Protein AF-A0A4Q1C5Q5-F1 (afdb_monomer)

Foldseek 3Di:
DDDDDDDDDDDDDDDDDDDDDPPPPPPDPPPPPPDDPVLLVVQLVVLVVLLVQLPDPDPVLSVQSSVLSSVLSSLLVVLCVPCVVVLVVLLVQLVVLCVDPPGDCVSNVVSVVVNVVSCVVVVVVLVVSLVSNCVSDPPVSSLSSLQVQLVVVGLVNVLVVVCQLPVPDDPVLSVLSSVLSVVLSSVSSSDSDNVVSVSSNVVSVVVSCVVVVVDPSVVSVVVVVVVVD

pLDDT: mean 86.85, std 18.39, range [37.75, 98.62]

Radius of gyration: 29.98 Å; Cα contacts (8 Å, |Δi|>4): 142; chains: 1; bounding box: 67×78×104 Å

Sequence (229 aa):
MKSKIENQKSKILLPFLAAFALACATLVPSSAATIDAATQKRLDGKTTKIIGALKLDDTAKVERVKVLLGDWFVTLWAWHEQHDPQLKELWTKWNAARAVVPKDEFPAEVIAYQIDDVYASLRPARDAFIAKLAAELTPEQLDAFKENWSRSPGLKRTYNAFLEIAPDLTEEQKKVIFDHLNRAREAALLTDADKEIVNIFKRHKVKAEAYVGTLEWAKLHRAFANKGK

Structure (mmCIF, N/CA/C/O backbone):
data_AF-A0A4Q1C5Q5-F1
#
_entry.id   AF-A0A4Q1C5Q5-F1
#
loop_
_atom_site.group_PDB
_atom_site.id
_atom_site.type_symbol
_atom_site.label_atom_id
_atom_site.label_alt_id
_atom_site.label_comp_id
_atom_site.label_asym_id
_atom_site.label_entity_id
_atom_site.label_seq_id
_atom_site.pdbx_PDB_ins_code
_atom_site.Cartn_x
_atom_site.Cartn_y
_atom_site.Cartn_z
_atom_site.occupancy
_atom_site.B_iso_or_equiv
_atom_site.auth_seq_id
_atom_site.auth_comp_id
_atom_site.auth_asym_id
_atom_site.auth_atom_id
_atom_site.pdbx_PDB_model_num
ATOM 1 N N . MET A 1 1 ? 32.341 -60.198 72.258 1.00 39.56 1 MET A N 1
ATOM 2 C CA . MET A 1 1 ? 33.305 -60.066 73.373 1.00 39.56 1 MET A CA 1
ATOM 3 C C . MET A 1 1 ? 34.246 -58.910 73.043 1.00 39.56 1 MET A C 1
ATOM 5 O O . MET A 1 1 ? 34.912 -59.020 72.032 1.00 39.56 1 MET A O 1
ATOM 9 N N . LYS A 1 2 ? 34.248 -57.845 73.869 1.00 40.06 2 LYS A N 1
ATOM 10 C CA . LYS A 1 2 ? 35.287 -56.790 74.028 1.00 40.06 2 LYS A CA 1
ATOM 11 C C . LYS A 1 2 ? 35.640 -55.945 72.772 1.00 40.06 2 LYS A C 1
ATOM 13 O O . LYS A 1 2 ? 36.163 -56.456 71.801 1.00 40.06 2 LYS A O 1
ATOM 18 N N . SER A 1 3 ? 35.222 -54.671 72.717 1.00 37.75 3 SER A N 1
ATOM 19 C CA . SER A 1 3 ? 35.914 -53.470 73.265 1.00 37.75 3 SER A CA 1
ATOM 20 C C . SER A 1 3 ? 37.032 -52.961 72.333 1.00 37.75 3 SER A C 1
ATOM 22 O O . SER A 1 3 ? 38.046 -53.631 72.216 1.00 37.75 3 SER A O 1
ATOM 24 N N . LYS A 1 4 ? 36.800 -51.862 71.587 1.00 42.59 4 LYS A N 1
ATOM 25 C CA . LYS A 1 4 ? 37.231 -50.459 71.876 1.00 42.59 4 LYS A CA 1
ATOM 26 C C . LYS A 1 4 ? 38.709 -50.235 71.483 1.00 42.59 4 LYS A C 1
ATOM 28 O O . LYS A 1 4 ? 39.557 -50.993 71.926 1.00 42.59 4 LYS A O 1
ATOM 33 N N . ILE A 1 5 ? 39.063 -49.290 70.605 1.00 46.66 5 ILE A N 1
ATOM 34 C CA . ILE A 1 5 ? 39.494 -47.889 70.876 1.00 46.66 5 ILE A CA 1
ATOM 35 C C . ILE A 1 5 ? 39.971 -47.374 69.486 1.00 46.66 5 ILE A C 1
ATOM 37 O O . ILE A 1 5 ? 40.760 -48.061 68.851 1.00 46.66 5 ILE A O 1
ATOM 41 N N . GLU A 1 6 ? 39.383 -46.383 68.809 1.00 41.31 6 GLU A N 1
ATOM 42 C CA . GLU A 1 6 ? 39.382 -44.921 69.030 1.00 41.31 6 GLU A CA 1
ATOM 43 C C . GLU A 1 6 ? 40.758 -44.223 68.916 1.00 41.31 6 GLU A C 1
ATOM 45 O O . GLU A 1 6 ? 41.562 -44.298 69.836 1.00 41.31 6 GLU A O 1
ATOM 50 N N . ASN A 1 7 ? 40.992 -43.488 67.813 1.00 38.66 7 ASN A N 1
ATOM 51 C CA . ASN A 1 7 ? 41.605 -42.139 67.796 1.00 38.66 7 ASN A CA 1
ATOM 52 C C . ASN A 1 7 ? 41.531 -41.557 66.360 1.00 38.66 7 ASN A C 1
ATOM 54 O O . ASN A 1 7 ? 42.177 -42.068 65.455 1.00 38.66 7 ASN A O 1
ATOM 58 N N . GLN A 1 8 ? 40.565 -40.705 66.008 1.00 43.97 8 GLN A N 1
ATOM 59 C CA . GLN A 1 8 ? 40.494 -39.246 66.201 1.00 43.97 8 GLN A CA 1
ATOM 60 C C . GLN A 1 8 ? 41.523 -38.429 65.380 1.00 43.97 8 GLN A C 1
ATOM 62 O O . GLN A 1 8 ? 42.701 -38.397 65.717 1.00 43.97 8 GLN A O 1
ATOM 67 N N . LYS A 1 9 ? 41.036 -37.667 64.379 1.00 41.94 9 LYS A N 1
ATOM 68 C CA . LYS A 1 9 ? 41.030 -36.179 64.315 1.00 41.94 9 LYS A CA 1
ATOM 69 C C . LYS A 1 9 ? 41.028 -35.642 62.872 1.00 41.94 9 LYS A C 1
ATOM 71 O O . LYS A 1 9 ? 41.943 -35.909 62.109 1.00 41.94 9 LYS A O 1
ATOM 76 N N . SER A 1 10 ? 40.032 -34.794 62.588 1.00 38.59 10 SER A N 1
ATOM 77 C CA . SER A 1 10 ? 40.101 -33.487 61.889 1.00 38.59 10 SER A CA 1
ATOM 78 C C . SER A 1 10 ? 38.871 -33.321 60.986 1.00 38.59 10 SER A C 1
ATOM 80 O O . SER A 1 10 ? 38.773 -33.932 59.934 1.00 38.59 10 SER A O 1
ATOM 82 N N . LYS A 1 11 ? 37.788 -32.696 61.471 1.00 51.12 11 LYS A N 1
ATOM 83 C CA . LYS A 1 11 ? 37.461 -31.273 61.235 1.00 51.12 11 LYS A CA 1
ATOM 84 C C . LYS A 1 11 ? 37.771 -30.824 59.800 1.00 51.12 11 LYS A C 1
ATOM 86 O O . LYS A 1 11 ? 38.937 -30.617 59.499 1.00 51.12 11 LYS A O 1
ATOM 91 N N . ILE A 1 12 ? 36.724 -30.596 59.002 1.00 46.84 12 ILE A N 1
ATOM 92 C CA . ILE A 1 12 ? 36.484 -29.368 58.222 1.00 46.84 12 ILE A CA 1
ATOM 93 C C . ILE A 1 12 ? 35.000 -29.338 57.824 1.00 46.84 12 ILE A C 1
ATOM 95 O O . ILE A 1 12 ? 34.451 -30.283 57.267 1.00 46.84 12 ILE A O 1
ATOM 99 N N . LEU A 1 13 ? 34.370 -28.231 58.199 1.00 44.19 13 LEU A N 1
ATOM 100 C CA . LEU A 1 13 ? 33.004 -27.814 57.924 1.00 44.19 13 LEU A CA 1
ATOM 101 C C . LEU A 1 13 ? 33.034 -26.962 56.647 1.00 44.19 13 LEU A C 1
ATOM 103 O O . LEU A 1 13 ? 33.797 -25.999 56.610 1.00 44.19 13 LEU A O 1
ATOM 107 N N . LEU A 1 14 ? 32.206 -27.257 55.643 1.00 40.19 14 LEU A N 1
ATOM 108 C CA . LEU A 1 14 ? 31.864 -26.293 54.589 1.00 40.19 14 LEU A CA 1
ATOM 109 C C . LEU A 1 14 ? 30.463 -26.595 54.020 1.00 40.19 14 LEU A C 1
ATOM 111 O O . LEU A 1 14 ? 30.216 -27.735 53.623 1.00 40.19 14 LEU A O 1
ATOM 115 N N . PRO A 1 15 ? 29.541 -25.613 53.981 1.00 52.19 15 PRO A N 1
ATOM 116 C CA . PRO A 1 15 ? 28.207 -25.779 53.416 1.00 52.19 15 PRO A CA 1
ATOM 117 C C . PRO A 1 15 ? 28.217 -25.420 51.922 1.00 52.19 15 PRO A C 1
ATOM 119 O O . PRO A 1 15 ? 28.765 -24.388 51.537 1.00 52.19 15 PRO A O 1
ATOM 122 N N . PHE A 1 16 ? 27.587 -26.237 51.073 1.00 41.12 16 PHE A N 1
ATOM 123 C CA . PHE A 1 16 ? 27.402 -25.918 49.653 1.00 41.12 16 PHE A CA 1
ATOM 124 C C . PHE A 1 16 ? 25.941 -25.541 49.371 1.00 41.12 16 PHE A C 1
ATOM 126 O O . PHE A 1 16 ? 25.058 -26.387 49.290 1.00 41.12 16 PHE A O 1
ATOM 133 N N . LEU A 1 17 ? 25.737 -24.223 49.313 1.00 41.56 17 LEU A N 1
ATOM 134 C CA . LEU A 1 17 ? 24.941 -23.457 48.348 1.00 41.56 17 LEU A CA 1
ATOM 135 C C . LEU A 1 17 ? 23.584 -24.035 47.883 1.00 41.56 17 LEU A C 1
ATOM 137 O O . LEU A 1 17 ? 23.502 -24.850 46.968 1.00 41.56 17 LEU A O 1
ATOM 141 N N . ALA A 1 18 ? 22.502 -23.479 48.436 1.00 45.44 18 ALA A N 1
ATOM 142 C CA . ALA A 1 18 ? 21.174 -23.513 47.833 1.00 45.44 18 ALA A CA 1
ATOM 143 C C . ALA A 1 18 ? 21.118 -22.534 46.644 1.00 45.44 18 ALA A C 1
ATOM 145 O O . ALA A 1 18 ? 21.359 -21.337 46.802 1.00 45.44 18 ALA A O 1
ATOM 146 N N . ALA A 1 19 ? 20.801 -23.042 45.452 1.00 44.09 19 ALA A N 1
ATOM 147 C CA . ALA A 1 19 ? 20.585 -22.241 44.253 1.00 44.09 19 ALA A CA 1
ATOM 148 C C . ALA A 1 19 ? 19.175 -21.624 44.277 1.00 44.09 19 ALA A C 1
ATOM 150 O O . ALA A 1 19 ? 18.178 -22.316 44.084 1.00 44.09 19 ALA A O 1
ATOM 151 N N . PHE A 1 20 ? 19.095 -20.314 44.517 1.00 49.91 20 PHE A N 1
ATOM 152 C CA . PHE A 1 20 ? 17.878 -19.524 44.342 1.00 49.91 20 PHE A CA 1
ATOM 153 C C . PHE A 1 20 ? 17.832 -19.028 42.891 1.00 49.91 20 PHE A C 1
ATOM 155 O O . PHE A 1 20 ? 18.605 -18.155 42.498 1.00 49.91 20 PHE A O 1
ATOM 162 N N . ALA A 1 21 ? 16.965 -19.626 42.073 1.00 44.66 21 ALA A N 1
ATOM 163 C CA . ALA A 1 21 ? 16.736 -19.194 40.700 1.00 44.66 21 ALA A CA 1
ATOM 164 C C . ALA A 1 21 ? 15.971 -17.861 40.704 1.00 44.66 21 ALA A C 1
ATOM 166 O O . ALA A 1 21 ? 14.764 -17.817 40.937 1.00 44.66 21 ALA A O 1
ATOM 167 N N . LEU A 1 22 ? 16.687 -16.764 40.454 1.00 50.12 22 LEU A N 1
ATOM 168 C CA . LEU A 1 22 ? 16.100 -15.448 40.241 1.00 50.12 22 LEU A CA 1
ATOM 169 C C . LEU A 1 22 ? 15.527 -15.394 38.815 1.00 50.12 22 LEU A C 1
ATOM 171 O O . LEU A 1 22 ? 16.261 -15.208 37.845 1.00 50.12 22 LEU A O 1
ATOM 175 N N . ALA A 1 23 ? 14.213 -15.578 38.680 1.00 49.59 23 ALA A N 1
ATOM 176 C CA . ALA A 1 23 ? 13.500 -15.295 37.440 1.00 49.59 23 ALA A CA 1
ATOM 177 C C . ALA A 1 23 ? 13.489 -13.774 37.214 1.00 49.59 23 ALA A C 1
ATOM 179 O O . ALA A 1 23 ? 12.661 -13.049 37.763 1.00 49.59 23 ALA A O 1
ATOM 180 N N . CYS A 1 24 ? 14.447 -13.281 36.431 1.00 47.69 24 CYS A N 1
ATOM 181 C CA . CYS A 1 24 ? 14.483 -11.895 35.987 1.00 47.69 24 CYS A CA 1
ATOM 182 C C . CYS A 1 24 ? 13.446 -11.731 34.864 1.00 47.69 24 CYS A C 1
ATOM 184 O O . CYS A 1 24 ? 13.735 -11.982 33.695 1.00 47.69 24 CYS A O 1
ATOM 186 N N . ALA A 1 25 ? 12.210 -11.381 35.222 1.00 50.50 25 ALA A N 1
ATOM 187 C CA . ALA A 1 25 ? 11.212 -10.955 34.251 1.00 50.50 25 ALA A CA 1
ATOM 188 C C . ALA A 1 25 ? 11.672 -9.615 33.662 1.00 50.50 25 ALA A C 1
ATOM 190 O O . ALA A 1 25 ? 11.552 -8.568 34.298 1.00 50.50 25 ALA A O 1
ATOM 191 N N . THR A 1 26 ? 12.239 -9.644 32.457 1.00 45.88 26 THR A N 1
ATOM 192 C CA . THR A 1 26 ? 12.540 -8.432 31.699 1.00 45.88 26 THR A CA 1
ATOM 193 C C . THR A 1 26 ? 11.219 -7.776 31.314 1.00 45.88 26 THR A C 1
ATOM 195 O O . THR A 1 26 ? 10.564 -8.191 30.357 1.00 45.88 26 THR A O 1
ATOM 198 N N . LEU A 1 27 ? 10.808 -6.762 32.077 1.00 48.34 27 LEU A N 1
ATOM 199 C CA . LEU A 1 27 ? 9.775 -5.827 31.653 1.00 48.34 27 LEU A CA 1
ATOM 200 C C . LEU A 1 27 ? 10.298 -5.124 30.399 1.00 48.34 27 LEU A C 1
ATOM 202 O O . LEU A 1 27 ? 11.200 -4.293 30.478 1.00 48.34 27 LEU A O 1
ATOM 206 N N . VAL A 1 28 ? 9.759 -5.492 29.237 1.00 45.69 28 VAL A N 1
ATOM 207 C CA . VAL A 1 28 ? 9.932 -4.714 28.011 1.00 45.69 28 VAL A CA 1
ATOM 208 C C . VAL A 1 28 ? 9.235 -3.373 28.256 1.00 45.69 28 VAL A C 1
ATOM 210 O O . VAL A 1 28 ? 8.024 -3.373 28.497 1.00 45.69 28 VAL A O 1
ATOM 213 N N . PRO A 1 29 ? 9.942 -2.230 28.245 1.00 41.25 29 PRO A N 1
ATOM 214 C CA . PRO A 1 29 ? 9.280 -0.945 28.362 1.00 41.25 29 PRO A CA 1
ATOM 215 C C . PRO A 1 29 ? 8.429 -0.727 27.106 1.00 41.25 29 PRO A C 1
ATOM 217 O O . PRO A 1 29 ? 8.944 -0.473 26.020 1.00 41.25 29 PRO A O 1
ATOM 220 N N . SER A 1 30 ? 7.108 -0.841 27.258 1.00 43.97 30 SER A N 1
ATOM 221 C CA . SER A 1 30 ? 6.138 -0.404 26.256 1.00 43.97 30 SER A CA 1
ATOM 222 C C . SER A 1 30 ? 6.128 1.122 26.239 1.00 43.97 30 SER A C 1
ATOM 224 O O . SER A 1 30 ? 5.280 1.759 26.859 1.00 43.97 30 SER A O 1
ATOM 226 N N . SER A 1 31 ? 7.093 1.723 25.547 1.00 43.97 31 SER A N 1
ATOM 227 C CA . SER A 1 31 ? 7.006 3.128 25.165 1.00 43.97 31 SER A CA 1
ATOM 228 C C . SER A 1 31 ? 5.972 3.248 24.046 1.00 43.97 31 SER A C 1
ATOM 230 O O . SER A 1 31 ? 6.323 3.318 22.869 1.00 43.97 31 SER A O 1
ATOM 232 N N . ALA A 1 32 ? 4.688 3.273 24.403 1.00 49.56 32 ALA A N 1
ATOM 233 C CA . ALA A 1 32 ? 3.708 3.916 23.544 1.00 49.56 32 ALA A CA 1
ATOM 234 C C . ALA A 1 32 ? 4.109 5.395 23.500 1.00 49.56 32 ALA A C 1
ATOM 236 O O . ALA A 1 32 ? 3.898 6.125 24.466 1.00 49.56 32 ALA A O 1
ATOM 237 N N . ALA A 1 33 ? 4.797 5.808 22.435 1.00 55.81 33 ALA A N 1
ATOM 238 C CA . ALA A 1 33 ? 5.075 7.215 22.210 1.00 55.81 33 ALA A CA 1
ATOM 239 C C . ALA A 1 33 ? 3.723 7.937 22.191 1.00 55.81 33 ALA A C 1
ATOM 241 O O . ALA A 1 33 ? 2.889 7.674 21.325 1.00 55.81 33 ALA A O 1
ATOM 242 N N . THR A 1 34 ? 3.474 8.786 23.187 1.00 73.31 34 THR A N 1
ATOM 243 C CA . THR A 1 34 ? 2.257 9.593 23.228 1.00 73.31 34 THR A CA 1
ATOM 244 C C . THR A 1 34 ? 2.290 10.525 22.026 1.00 73.31 34 THR A C 1
ATOM 246 O O . THR A 1 34 ? 3.123 11.429 21.969 1.00 73.31 34 THR A O 1
ATOM 249 N N . ILE A 1 35 ? 1.421 10.279 21.045 1.00 88.69 35 ILE A N 1
ATOM 250 C CA . ILE A 1 35 ? 1.315 11.143 19.872 1.00 88.69 35 ILE A CA 1
ATOM 251 C C . ILE A 1 35 ? 0.727 12.491 20.276 1.00 88.69 35 ILE A C 1
ATOM 253 O O . ILE A 1 35 ? -0.145 12.572 21.144 1.00 88.69 35 ILE A O 1
ATOM 257 N N . ASP A 1 36 ? 1.230 13.569 19.680 1.00 93.19 36 ASP A N 1
ATOM 258 C CA . ASP A 1 36 ? 0.747 14.907 19.992 1.00 93.19 36 ASP A CA 1
ATOM 259 C C . ASP A 1 36 ? -0.703 15.104 19.509 1.00 93.19 36 ASP A C 1
ATOM 261 O O . ASP A 1 36 ? -1.190 14.424 18.600 1.00 93.19 36 ASP A O 1
ATOM 265 N N . ALA A 1 37 ? -1.405 16.071 20.102 1.00 93.94 37 ALA A N 1
ATOM 266 C CA . ALA A 1 37 ? -2.819 16.305 19.818 1.00 93.94 37 ALA A CA 1
ATOM 267 C C . ALA A 1 37 ? -3.102 16.674 18.347 1.00 93.94 37 ALA A C 1
ATOM 269 O O . ALA A 1 37 ? -4.179 16.358 17.831 1.00 93.94 37 ALA A O 1
ATOM 270 N N . ALA A 1 38 ? -2.165 17.333 17.654 1.00 95.25 38 ALA A N 1
ATOM 271 C CA . ALA A 1 38 ? -2.340 17.680 16.247 1.00 95.25 38 ALA A CA 1
ATOM 272 C C . ALA A 1 38 ? -2.188 16.441 15.355 1.00 95.25 38 ALA A C 1
ATOM 274 O O . ALA A 1 38 ? -2.971 16.258 14.417 1.00 95.25 38 ALA A O 1
ATOM 275 N N . THR A 1 39 ? -1.235 15.564 15.676 1.00 95.31 39 THR A N 1
ATOM 276 C CA . THR A 1 39 ? -1.087 14.257 15.029 1.00 95.31 39 THR A CA 1
ATOM 277 C C . THR A 1 39 ? -2.308 13.378 15.268 1.00 95.31 39 THR A C 1
ATOM 279 O O . THR A 1 39 ? -2.895 12.923 14.288 1.00 95.31 39 THR A O 1
ATOM 282 N N . GLN A 1 40 ? -2.776 13.229 16.511 1.00 95.38 40 GLN A N 1
ATOM 283 C CA . GLN A 1 40 ? -3.995 12.467 16.818 1.00 95.38 40 GLN A CA 1
ATOM 284 C C . GLN A 1 40 ? -5.186 12.957 15.985 1.00 95.38 40 GLN A C 1
ATOM 286 O O . GLN A 1 40 ? -5.790 12.185 15.246 1.00 95.38 40 GLN A O 1
ATOM 291 N N . LYS A 1 41 ? -5.450 14.271 15.991 1.00 96.81 41 LYS A N 1
ATOM 292 C CA . LYS A 1 41 ? -6.544 14.872 15.214 1.00 96.81 41 LYS A CA 1
ATOM 293 C C . LYS A 1 41 ? -6.430 14.591 13.712 1.00 96.81 41 LYS A C 1
ATOM 295 O O . LYS A 1 41 ? -7.443 14.385 13.039 1.00 96.81 41 LYS A O 1
ATOM 300 N N . ARG A 1 42 ? -5.211 14.601 13.161 1.00 96.88 42 ARG A N 1
ATOM 301 C CA . ARG A 1 42 ? -4.961 14.277 11.748 1.00 96.88 42 ARG A CA 1
ATOM 302 C C . ARG A 1 42 ? -5.320 12.822 11.447 1.00 96.88 42 ARG A C 1
ATOM 304 O O . ARG A 1 42 ? -5.991 12.575 10.444 1.00 96.88 42 ARG A O 1
ATOM 311 N N . LEU A 1 43 ? -4.883 11.885 12.287 1.00 96.81 43 LEU A N 1
ATOM 312 C CA . LEU A 1 43 ? -5.149 10.454 12.112 1.00 96.81 43 LEU A CA 1
ATOM 313 C C . LEU A 1 43 ? -6.642 10.138 12.290 1.00 96.81 43 LEU A C 1
ATOM 315 O O . LEU A 1 43 ? -7.222 9.467 11.438 1.00 96.81 43 LEU A O 1
ATOM 319 N N . ASP A 1 44 ? -7.304 10.736 13.282 1.00 95.81 44 ASP A N 1
ATOM 320 C CA . ASP A 1 44 ? -8.755 10.612 13.490 1.00 95.81 44 ASP A CA 1
ATOM 321 C C . ASP A 1 44 ? -9.555 11.108 12.279 1.00 95.81 44 ASP A C 1
ATOM 323 O O . ASP A 1 44 ? -10.549 10.498 11.867 1.00 95.81 44 ASP A O 1
ATOM 327 N N . GLY A 1 45 ? -9.100 12.202 11.660 1.00 97.25 45 GLY A N 1
ATOM 328 C CA . GLY A 1 45 ? -9.678 12.719 10.423 1.00 97.25 45 GLY A CA 1
ATOM 329 C C . GLY A 1 45 ? -9.572 11.723 9.264 1.00 97.25 45 GLY A C 1
ATOM 330 O O . GLY A 1 45 ? -10.535 11.549 8.510 1.00 97.25 45 GLY A O 1
ATOM 331 N N . 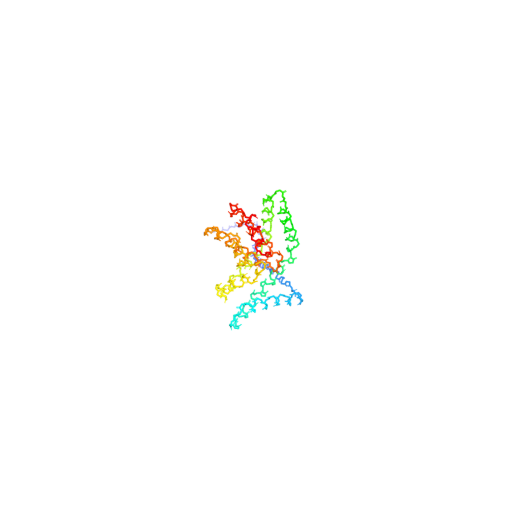LYS A 1 46 ? -8.436 11.023 9.135 1.00 95.62 46 LYS A N 1
ATOM 332 C CA . LYS A 1 46 ? -8.256 9.969 8.123 1.00 95.62 46 LYS A CA 1
ATOM 333 C C . LYS A 1 46 ? -9.156 8.763 8.406 1.00 95.62 46 LYS A C 1
ATOM 335 O O . LYS A 1 46 ? -9.866 8.326 7.499 1.00 95.62 46 LYS A O 1
ATOM 340 N N . THR A 1 47 ? -9.210 8.294 9.653 1.00 96.69 47 THR A N 1
ATOM 341 C CA . THR A 1 47 ? -10.115 7.217 10.092 1.00 96.69 47 THR A CA 1
ATOM 342 C C . THR A 1 47 ? -11.571 7.544 9.771 1.00 96.69 47 THR A C 1
ATOM 344 O O . THR A 1 47 ? -12.258 6.759 9.118 1.00 96.69 47 THR A 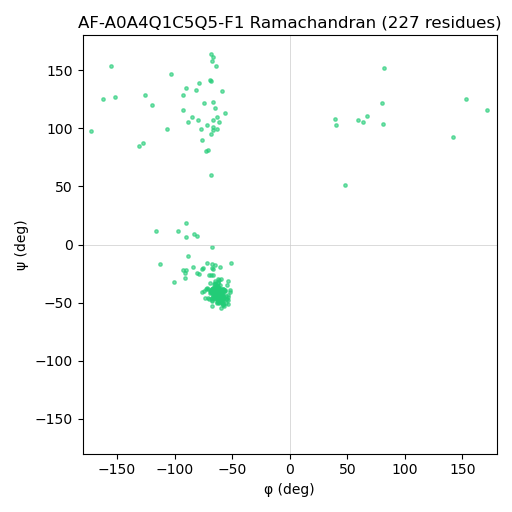O 1
ATOM 347 N N . THR A 1 48 ? -12.029 8.742 10.145 1.00 95.56 48 THR A N 1
ATOM 348 C CA . THR A 1 48 ? -13.404 9.204 9.900 1.00 95.56 48 THR A CA 1
ATOM 349 C C . THR A 1 48 ? -13.743 9.202 8.412 1.00 95.56 48 THR A C 1
ATOM 351 O O . THR A 1 48 ? -14.811 8.732 8.015 1.00 95.56 48 THR A O 1
ATOM 354 N N . LYS A 1 49 ? -12.819 9.675 7.566 1.00 95.50 49 LYS A N 1
ATOM 355 C CA . LYS A 1 49 ? -13.004 9.691 6.111 1.00 95.50 49 LYS A CA 1
ATOM 356 C C . LYS A 1 49 ? -13.158 8.283 5.532 1.00 95.50 49 LYS A C 1
ATOM 358 O O . LYS A 1 49 ? -13.997 8.081 4.655 1.00 95.50 49 LYS A O 1
ATOM 363 N N . ILE A 1 50 ? -12.366 7.321 6.005 1.00 95.50 50 ILE A N 1
ATOM 364 C CA . ILE A 1 50 ? -12.454 5.930 5.545 1.00 95.50 50 ILE A CA 1
ATOM 365 C C . ILE A 1 50 ? -13.771 5.299 5.993 1.00 95.50 50 ILE A C 1
ATOM 367 O O . ILE A 1 50 ? -14.481 4.741 5.162 1.00 95.50 50 ILE A O 1
ATOM 371 N N . ILE A 1 51 ? -14.142 5.447 7.264 1.00 95.44 51 ILE A N 1
ATOM 372 C CA . ILE A 1 51 ? -15.403 4.916 7.802 1.00 95.44 51 ILE A CA 1
ATOM 373 C C . ILE A 1 51 ? -16.611 5.456 7.036 1.00 95.44 51 ILE A C 1
ATOM 375 O O . ILE A 1 51 ? -17.475 4.681 6.627 1.00 95.44 51 ILE A O 1
ATOM 379 N N . GLY A 1 52 ? -16.644 6.766 6.770 1.00 94.31 52 GLY A N 1
ATOM 380 C CA . GLY A 1 52 ? -17.723 7.385 5.998 1.00 94.31 52 GLY A CA 1
ATOM 381 C C . GLY A 1 52 ? -17.854 6.822 4.578 1.00 94.31 52 GLY A C 1
ATOM 382 O O . GLY A 1 52 ? -18.955 6.757 4.036 1.00 94.31 52 GLY A O 1
ATOM 383 N N . ALA A 1 53 ? -16.753 6.361 3.982 1.00 93.31 53 ALA A N 1
ATOM 384 C CA . ALA A 1 53 ? -16.768 5.740 2.663 1.00 93.31 53 ALA A CA 1
ATOM 385 C C . ALA A 1 53 ? -17.207 4.266 2.678 1.00 93.31 53 ALA A C 1
ATOM 387 O O . ALA A 1 53 ? -17.708 3.790 1.661 1.00 93.31 53 ALA A O 1
ATOM 388 N N . LEU A 1 54 ? -17.049 3.558 3.804 1.00 93.19 54 LEU A N 1
ATOM 389 C CA . LEU A 1 54 ? -17.478 2.160 3.944 1.00 93.19 54 LEU A CA 1
ATOM 390 C C . LEU A 1 54 ? -18.992 2.005 4.103 1.00 93.19 54 LEU A C 1
ATOM 392 O O . LEU A 1 54 ? -19.499 0.921 3.831 1.00 93.19 54 LEU A O 1
ATOM 396 N N . LYS A 1 55 ? -19.703 3.072 4.508 1.00 91.88 55 LYS A N 1
ATOM 397 C CA . LYS A 1 55 ? -21.173 3.103 4.639 1.00 91.88 55 LYS A CA 1
ATOM 398 C C . LYS A 1 55 ? -21.718 1.890 5.410 1.00 91.88 55 LYS A C 1
ATOM 400 O O . LYS A 1 55 ? -22.577 1.165 4.925 1.00 91.88 55 LYS A O 1
ATOM 405 N N . LEU A 1 56 ? -21.148 1.638 6.586 1.00 92.62 56 LEU A N 1
ATOM 406 C CA . LEU A 1 56 ? -21.566 0.543 7.459 1.00 92.62 56 LEU A CA 1
ATOM 407 C C . LEU A 1 56 ? -22.807 0.964 8.261 1.00 92.62 56 LEU A C 1
ATOM 409 O O . LEU A 1 56 ? -22.797 2.035 8.863 1.00 92.62 56 LEU A O 1
ATOM 413 N N . ASP A 1 57 ? -23.827 0.107 8.309 1.00 91.88 57 ASP A N 1
ATOM 414 C CA . ASP A 1 57 ? -25.095 0.400 9.003 1.00 91.88 57 ASP A CA 1
ATOM 415 C C . ASP A 1 57 ? -25.107 -0.039 10.481 1.00 91.88 57 ASP A C 1
ATOM 417 O O . ASP A 1 57 ? -25.878 0.473 11.289 1.00 91.88 57 ASP A O 1
ATOM 421 N N . ASP A 1 58 ? -24.245 -0.988 10.856 1.00 95.06 58 ASP A N 1
ATOM 422 C CA . ASP A 1 58 ? -24.126 -1.490 12.229 1.00 95.06 58 ASP A CA 1
ATOM 423 C C . ASP A 1 58 ? -23.188 -0.592 13.049 1.00 95.06 58 ASP A C 1
ATOM 425 O O . ASP A 1 58 ? -21.969 -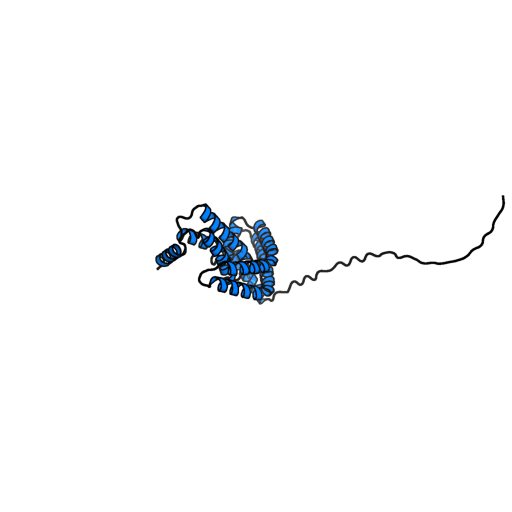0.605 12.863 1.00 95.06 58 ASP A O 1
ATOM 429 N N . THR A 1 59 ? -23.753 0.160 13.995 1.00 95.00 59 THR A N 1
ATOM 430 C CA . THR A 1 59 ? -23.010 1.070 14.879 1.00 95.00 59 THR A CA 1
ATOM 431 C C . THR A 1 59 ? -21.914 0.367 15.683 1.00 95.00 59 THR A C 1
ATOM 433 O O . THR A 1 59 ? -20.819 0.908 15.829 1.00 95.00 59 THR A O 1
ATOM 436 N N . ALA A 1 60 ? -22.157 -0.845 16.189 1.00 96.25 60 ALA A N 1
ATOM 437 C CA . ALA A 1 60 ? -21.153 -1.572 16.964 1.00 96.25 60 ALA A CA 1
ATOM 438 C C . ALA A 1 60 ? -19.986 -2.008 16.069 1.00 96.25 60 ALA A C 1
ATOM 440 O O . ALA A 1 60 ? -18.824 -1.921 16.471 1.00 96.25 60 ALA A O 1
ATOM 441 N N . LYS A 1 61 ? -20.283 -2.433 14.837 1.00 96.25 61 LYS A N 1
ATOM 442 C CA . LYS A 1 61 ? -19.261 -2.712 13.822 1.00 96.25 61 LYS A CA 1
ATOM 443 C C . LYS A 1 61 ? -18.475 -1.455 13.452 1.00 96.25 61 LYS A C 1
ATOM 445 O O . LYS A 1 61 ? -17.252 -1.514 13.379 1.00 96.25 61 LYS A O 1
ATOM 450 N N . VAL A 1 62 ? -19.151 -0.322 13.254 1.00 97.12 62 VAL A N 1
ATOM 451 C CA . VAL A 1 62 ? -18.505 0.968 12.964 1.00 97.12 62 VAL A CA 1
ATOM 452 C C . VAL A 1 62 ? -17.467 1.308 14.029 1.00 97.12 62 VAL A C 1
ATOM 454 O O . VAL A 1 62 ? -16.343 1.654 13.674 1.00 97.12 62 VAL A O 1
ATOM 457 N N . GLU A 1 63 ? -17.804 1.173 15.312 1.00 97.00 63 GLU A N 1
ATOM 458 C CA . GLU A 1 63 ? -16.858 1.457 16.396 1.00 97.00 63 GLU A CA 1
ATOM 459 C C . GLU A 1 63 ? -15.670 0.486 16.412 1.00 97.00 63 GLU A C 1
ATOM 461 O O . GLU A 1 63 ? -14.527 0.928 16.522 1.00 97.00 63 GLU A O 1
ATOM 466 N N . ARG A 1 64 ? -15.889 -0.819 16.196 1.00 97.94 64 ARG A N 1
ATOM 467 C CA . ARG A 1 64 ? -14.774 -1.781 16.090 1.00 97.94 64 ARG A CA 1
ATOM 468 C C . ARG A 1 64 ? -13.846 -1.456 14.917 1.00 97.94 64 ARG A C 1
ATOM 470 O O . ARG A 1 64 ? -12.630 -1.428 15.088 1.00 97.94 64 ARG A O 1
ATOM 477 N N . VAL A 1 65 ? -14.398 -1.142 13.744 1.00 98.12 65 VAL A N 1
ATOM 478 C CA . VAL A 1 65 ? -13.604 -0.777 12.557 1.00 98.12 65 VAL A CA 1
ATOM 479 C C . VAL A 1 65 ? -12.877 0.558 12.757 1.00 98.12 65 VAL A C 1
ATOM 481 O O . VAL A 1 65 ? -11.729 0.688 12.335 1.00 98.12 65 VAL A O 1
ATOM 484 N N . LYS A 1 66 ? -13.495 1.538 13.433 1.00 97.56 66 LYS A N 1
ATOM 485 C CA . LYS A 1 66 ? -12.847 2.810 13.799 1.00 97.56 66 LYS A CA 1
ATOM 486 C C . LYS A 1 66 ? -11.612 2.580 14.659 1.00 97.56 66 LYS A C 1
ATOM 488 O O . LYS A 1 66 ? -10.570 3.150 14.351 1.00 97.56 66 LYS A O 1
ATOM 493 N N . VAL A 1 67 ? -11.720 1.741 15.691 1.00 97.56 67 VAL A N 1
ATOM 494 C CA . VAL A 1 67 ? -10.590 1.397 16.568 1.00 97.56 67 VAL A CA 1
ATOM 495 C C . VAL A 1 67 ? -9.472 0.739 15.760 1.00 97.56 67 VAL A C 1
ATOM 497 O O . VAL A 1 67 ? -8.343 1.216 15.793 1.00 97.56 67 VAL A O 1
ATOM 500 N N . LEU A 1 68 ? -9.792 -0.272 14.941 1.00 98.44 68 LEU A N 1
ATOM 501 C CA . LEU A 1 68 ? -8.799 -0.949 14.097 1.00 98.44 68 LEU A CA 1
ATOM 502 C C . LEU A 1 68 ? -8.069 0.011 13.143 1.00 98.44 68 LEU A C 1
ATOM 504 O O . LEU A 1 68 ? -6.857 -0.098 12.966 1.00 98.44 68 LEU A O 1
ATOM 508 N N . LEU A 1 69 ? -8.795 0.944 12.519 1.00 98.19 69 LEU A N 1
ATOM 509 C CA . LEU A 1 69 ? -8.209 1.951 11.630 1.00 98.19 69 LEU A CA 1
ATOM 510 C C . LEU A 1 69 ? -7.361 2.970 12.390 1.00 98.19 69 LEU A C 1
ATOM 512 O O . LEU A 1 69 ? -6.287 3.324 11.911 1.00 98.19 69 LEU A O 1
ATOM 516 N N . GLY A 1 70 ? -7.826 3.429 13.554 1.00 97.12 70 GLY A N 1
ATOM 517 C CA . GLY A 1 70 ? -7.071 4.331 14.421 1.00 97.12 70 GLY A CA 1
ATOM 518 C C . GLY A 1 70 ? -5.734 3.718 14.829 1.00 97.12 70 GLY A C 1
ATOM 519 O O . GLY A 1 70 ? -4.687 4.316 14.582 1.00 97.12 70 GLY A O 1
ATOM 520 N N . ASP A 1 71 ? -5.761 2.486 15.339 1.00 97.19 71 ASP A N 1
ATOM 521 C CA . ASP A 1 71 ? -4.562 1.731 15.717 1.00 97.19 71 ASP A CA 1
ATOM 522 C C . ASP A 1 71 ? -3.611 1.542 14.526 1.00 97.19 71 ASP A C 1
ATOM 524 O O . ASP A 1 71 ? -2.389 1.685 14.660 1.00 97.19 71 ASP A O 1
ATOM 528 N N . TRP A 1 72 ? -4.159 1.255 13.338 1.00 98.38 72 TRP A N 1
ATOM 529 C CA . TRP A 1 72 ? -3.361 1.123 12.122 1.00 98.38 72 TRP A CA 1
ATOM 530 C C . TRP A 1 72 ? -2.692 2.437 11.723 1.00 98.38 72 TRP A C 1
ATOM 532 O O . TRP A 1 72 ? -1.496 2.446 11.452 1.00 98.38 72 TRP A O 1
ATOM 542 N N . PHE A 1 73 ? -3.418 3.555 11.731 1.00 98.12 73 PHE A N 1
ATOM 543 C CA . PHE A 1 73 ? -2.846 4.860 11.405 1.00 98.12 73 PHE A CA 1
ATOM 544 C C . PHE A 1 73 ? -1.759 5.291 12.390 1.00 98.12 73 PHE A C 1
ATOM 546 O O . PHE A 1 73 ? -0.761 5.867 11.961 1.00 98.12 73 PHE A O 1
ATOM 553 N N . VAL A 1 74 ? -1.918 5.000 13.684 1.00 97.06 74 VAL A N 1
ATOM 554 C CA . VAL A 1 74 ? -0.880 5.272 14.691 1.00 97.06 74 VAL A CA 1
ATOM 555 C C . VAL A 1 74 ? 0.355 4.412 14.434 1.00 97.06 74 VAL A C 1
ATOM 557 O O . VAL A 1 74 ? 1.468 4.935 14.413 1.00 97.06 74 VAL A O 1
ATOM 560 N N . THR A 1 75 ? 0.160 3.115 14.177 1.00 97.81 75 THR A N 1
ATOM 561 C CA . THR A 1 75 ? 1.245 2.181 13.838 1.00 97.81 75 THR A CA 1
ATOM 562 C C . THR A 1 75 ? 2.003 2.642 12.594 1.00 97.81 75 THR A C 1
ATOM 564 O O . THR A 1 75 ? 3.231 2.715 12.600 1.00 97.81 75 THR A O 1
ATOM 567 N N . LEU A 1 76 ? 1.262 2.988 11.540 1.00 98.00 76 LEU A N 1
ATOM 568 C CA . LEU A 1 76 ? 1.797 3.457 10.272 1.00 98.00 76 LEU A CA 1
ATOM 569 C C . LEU A 1 76 ? 2.590 4.753 10.460 1.00 98.00 76 LEU A C 1
ATOM 571 O O . LEU A 1 76 ? 3.745 4.824 10.053 1.00 98.00 76 LEU A O 1
ATOM 575 N N . TRP A 1 77 ? 2.009 5.749 11.133 1.00 97.44 77 TRP A N 1
ATOM 576 C CA . TRP A 1 77 ? 2.679 7.018 11.409 1.00 97.44 77 TRP A CA 1
ATOM 577 C C . TRP A 1 77 ? 3.982 6.817 12.193 1.00 97.44 77 TRP A C 1
ATOM 579 O O . TRP A 1 77 ? 5.030 7.280 11.752 1.00 97.44 77 TRP A O 1
ATOM 589 N N . ALA A 1 78 ? 3.944 6.078 13.306 1.00 96.88 78 ALA A N 1
ATOM 590 C CA . ALA A 1 78 ? 5.114 5.877 14.162 1.00 96.88 78 ALA A CA 1
ATOM 591 C C . ALA A 1 78 ? 6.255 5.147 13.437 1.00 96.88 78 ALA A C 1
ATOM 593 O O . ALA A 1 78 ? 7.435 5.396 13.703 1.00 96.88 78 ALA A O 1
ATOM 594 N N . TRP A 1 79 ? 5.906 4.244 12.519 1.00 98.25 79 TRP A N 1
ATOM 595 C CA . TRP A 1 79 ? 6.874 3.578 11.663 1.00 98.25 79 TRP A CA 1
ATOM 596 C C . TRP A 1 79 ? 7.459 4.541 10.620 1.00 98.25 79 TRP A C 1
ATOM 598 O O . TRP A 1 79 ? 8.680 4.603 10.469 1.00 98.25 79 TRP A O 1
ATOM 608 N N . HIS A 1 80 ? 6.625 5.339 9.950 1.00 97.88 80 HIS A N 1
ATOM 609 C CA . HIS A 1 80 ? 7.073 6.292 8.931 1.00 97.88 80 HIS A CA 1
ATOM 610 C C . HIS A 1 80 ? 7.954 7.415 9.493 1.00 97.88 80 HIS A C 1
ATOM 612 O O . HIS A 1 80 ? 8.932 7.773 8.842 1.00 97.88 80 HIS A O 1
ATOM 618 N N . GLU A 1 81 ? 7.721 7.887 10.724 1.00 96.19 81 GLU A N 1
ATOM 619 C CA . GLU A 1 81 ? 8.613 8.860 11.390 1.00 96.19 81 GLU A CA 1
ATOM 620 C C . GLU A 1 81 ? 10.080 8.393 11.421 1.00 96.19 81 GLU A C 1
ATOM 622 O O . GLU A 1 81 ? 11.003 9.203 11.355 1.00 96.19 81 GLU A O 1
ATOM 627 N N . GLN A 1 82 ? 10.306 7.078 11.492 1.00 97.31 82 GLN A N 1
ATOM 628 C CA . GLN A 1 82 ? 11.644 6.488 11.559 1.00 97.31 82 GLN A CA 1
ATOM 629 C C . GLN A 1 82 ? 12.226 6.152 10.178 1.00 97.31 82 GLN A C 1
ATOM 631 O O . GLN A 1 82 ? 13.445 6.165 10.011 1.00 97.31 82 GLN A O 1
ATOM 636 N N . HIS A 1 83 ? 11.381 5.852 9.188 1.00 98.38 83 HIS A N 1
ATOM 637 C CA . HIS A 1 83 ? 11.812 5.249 7.919 1.00 98.38 83 HIS A CA 1
ATOM 638 C C . HIS A 1 83 ? 11.659 6.171 6.701 1.00 98.38 83 HIS A C 1
ATOM 640 O O . HIS A 1 83 ? 12.313 5.943 5.680 1.00 98.38 83 HIS A O 1
ATOM 646 N N . ASP A 1 84 ? 10.873 7.248 6.794 1.00 98.06 84 ASP A N 1
ATOM 647 C CA . ASP A 1 84 ? 10.648 8.190 5.690 1.00 98.06 84 ASP A CA 1
ATOM 648 C C . ASP A 1 84 ? 11.920 8.818 5.111 1.00 98.06 84 ASP A C 1
ATOM 650 O O . ASP A 1 84 ? 12.000 8.940 3.883 1.00 98.06 84 ASP A O 1
ATOM 654 N N . PRO A 1 85 ? 12.942 9.199 5.907 1.00 98.06 85 PRO A N 1
ATOM 655 C CA . PRO A 1 85 ? 14.188 9.710 5.345 1.00 98.06 85 PRO A CA 1
ATOM 656 C C . PRO A 1 85 ? 14.843 8.712 4.378 1.00 98.06 85 PRO A C 1
ATOM 658 O O . PRO A 1 85 ? 15.223 9.088 3.265 1.00 98.06 85 PRO A O 1
ATOM 661 N N . GLN A 1 86 ? 14.897 7.434 4.767 1.00 98.19 86 GLN A N 1
ATOM 662 C CA . GLN A 1 86 ? 15.462 6.3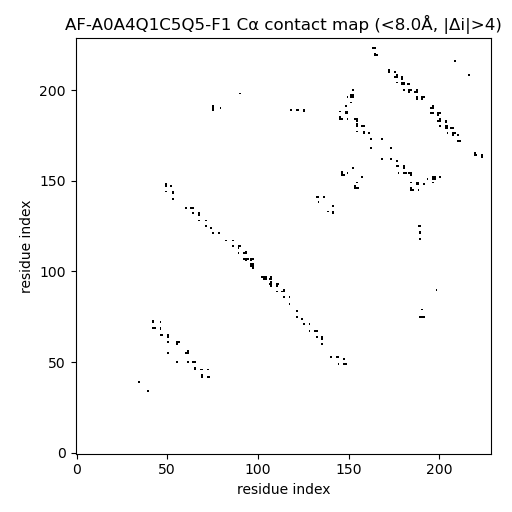58 3.954 1.00 98.19 86 GLN A CA 1
ATOM 663 C C . GLN A 1 86 ? 14.579 6.050 2.738 1.00 98.19 86 GLN A C 1
ATOM 665 O O . GLN A 1 86 ? 15.079 5.980 1.614 1.00 98.19 86 GLN A O 1
ATOM 670 N N . LEU A 1 87 ? 13.263 5.909 2.929 1.00 98.44 87 LEU A N 1
ATOM 671 C CA . LEU A 1 87 ? 12.322 5.653 1.833 1.00 98.44 87 LEU A CA 1
ATOM 672 C C . LEU A 1 87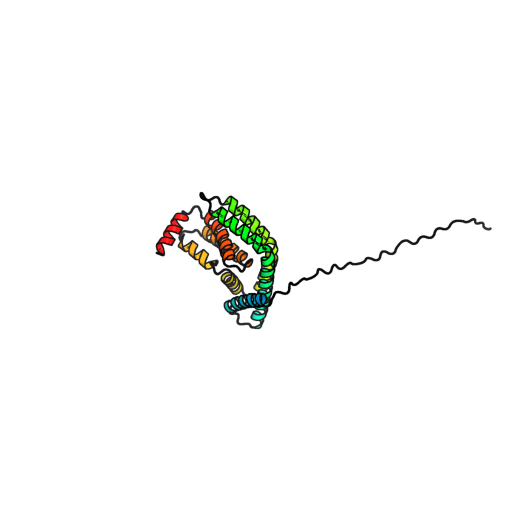 ? 12.353 6.771 0.792 1.00 98.44 87 LEU A C 1
ATOM 674 O O . LEU A 1 87 ? 12.384 6.501 -0.408 1.00 98.44 87 LEU A O 1
ATOM 678 N N . LYS A 1 88 ? 12.410 8.036 1.221 1.00 98.25 88 LYS A N 1
ATOM 679 C CA . LYS A 1 88 ? 12.499 9.188 0.317 1.00 98.25 88 LYS A CA 1
ATOM 680 C C . LYS A 1 88 ? 13.761 9.141 -0.539 1.00 98.25 88 LYS A C 1
ATOM 682 O O . LYS A 1 88 ? 13.691 9.429 -1.739 1.00 98.25 88 LYS A O 1
ATOM 687 N N . GLU A 1 89 ? 14.899 8.783 0.050 1.00 98.38 89 GLU A N 1
ATOM 688 C CA . GLU A 1 89 ? 16.150 8.609 -0.685 1.00 98.38 89 GLU A CA 1
ATOM 689 C C . GLU A 1 89 ? 16.027 7.476 -1.713 1.00 98.38 89 GLU A C 1
ATOM 691 O O . GLU A 1 89 ? 16.297 7.682 -2.901 1.00 98.38 89 GLU A O 1
ATOM 696 N N . LEU A 1 90 ? 15.551 6.304 -1.288 1.00 98.56 90 LEU A N 1
ATOM 697 C CA . LEU A 1 90 ? 15.402 5.134 -2.152 1.00 98.56 90 LEU A CA 1
ATOM 698 C C . LEU A 1 90 ? 14.417 5.382 -3.299 1.00 98.56 90 LEU A C 1
ATOM 700 O O . LEU A 1 90 ? 14.741 5.105 -4.452 1.00 98.56 90 LEU A O 1
ATOM 704 N N . TRP A 1 91 ? 13.256 5.985 -3.038 1.00 98.00 91 TRP A N 1
ATOM 705 C CA . TRP A 1 91 ? 12.292 6.338 -4.083 1.00 98.00 91 TRP A CA 1
ATOM 706 C C . TRP A 1 91 ? 12.824 7.386 -5.060 1.00 98.00 91 TRP A C 1
ATOM 708 O O . TRP A 1 91 ? 12.460 7.374 -6.242 1.00 98.00 91 TRP A O 1
ATOM 718 N N . THR A 1 92 ? 13.685 8.294 -4.597 1.00 97.75 92 THR A N 1
ATOM 719 C CA . THR A 1 92 ? 14.363 9.260 -5.470 1.00 97.75 92 THR A CA 1
ATOM 720 C C . THR A 1 92 ? 15.341 8.542 -6.395 1.00 97.75 92 THR A C 1
ATOM 722 O O . THR A 1 92 ? 15.268 8.724 -7.611 1.00 97.75 92 THR A O 1
ATOM 725 N N . LYS A 1 93 ? 16.188 7.660 -5.847 1.00 97.94 93 LYS A N 1
ATOM 726 C CA . LYS A 1 93 ? 17.118 6.833 -6.632 1.00 97.94 93 LYS A CA 1
ATOM 727 C C . LYS A 1 93 ? 16.379 5.929 -7.617 1.00 97.94 93 LYS A C 1
ATOM 729 O O . LYS A 1 93 ? 16.761 5.863 -8.781 1.00 97.94 93 LYS A O 1
ATOM 734 N N . TRP A 1 94 ? 15.292 5.293 -7.183 1.00 97.06 94 TRP A N 1
ATOM 735 C CA . TRP A 1 94 ? 14.473 4.418 -8.021 1.00 97.06 94 TRP A CA 1
ATOM 736 C C . TRP A 1 94 ? 13.906 5.171 -9.231 1.00 97.06 94 TRP A C 1
ATOM 738 O O . TRP A 1 94 ? 14.021 4.720 -10.370 1.00 97.06 94 TRP A O 1
ATOM 748 N N . ASN A 1 95 ? 13.345 6.364 -9.003 1.00 94.81 95 ASN A N 1
ATOM 749 C CA . ASN A 1 95 ? 12.829 7.199 -10.086 1.00 94.81 95 ASN A CA 1
ATOM 750 C C . ASN A 1 95 ? 13.939 7.697 -11.026 1.00 94.81 95 ASN A C 1
ATOM 752 O O . ASN A 1 95 ? 13.705 7.762 -12.232 1.00 94.81 95 ASN A O 1
ATOM 756 N N . ALA A 1 96 ? 15.124 8.020 -10.500 1.00 95.81 96 ALA A N 1
ATOM 757 C CA . ALA A 1 96 ? 16.271 8.447 -11.300 1.00 95.81 96 ALA A CA 1
ATOM 758 C C . ALA A 1 96 ? 16.813 7.313 -12.186 1.00 95.81 96 ALA A C 1
ATOM 760 O O . ALA A 1 96 ? 16.990 7.515 -13.385 1.00 95.81 96 ALA A O 1
ATOM 761 N N . ALA A 1 97 ? 16.985 6.106 -11.636 1.00 95.06 97 ALA A N 1
ATOM 762 C CA . ALA A 1 97 ? 17.407 4.921 -12.389 1.00 95.06 97 ALA A CA 1
ATOM 763 C C . ALA A 1 97 ? 16.462 4.635 -13.568 1.00 95.06 97 ALA A C 1
ATOM 765 O O . ALA A 1 97 ? 16.891 4.348 -14.680 1.00 95.06 97 ALA A O 1
ATOM 766 N N . ARG A 1 98 ? 15.157 4.819 -13.345 1.00 91.19 98 ARG A N 1
ATOM 767 C CA . ARG A 1 98 ? 14.103 4.650 -14.352 1.00 91.19 98 ARG A CA 1
ATOM 768 C C . ARG A 1 98 ? 14.048 5.725 -15.436 1.00 91.19 98 ARG A C 1
ATOM 770 O O . ARG A 1 98 ? 13.334 5.522 -16.421 1.00 91.19 98 ARG A O 1
ATOM 777 N N . ALA A 1 99 ? 14.703 6.865 -15.233 1.00 91.00 99 ALA A N 1
ATOM 778 C CA . ALA A 1 99 ? 14.712 7.981 -16.175 1.00 91.00 99 ALA A CA 1
ATOM 779 C C . ALA A 1 99 ? 15.840 7.876 -17.218 1.00 91.00 99 ALA A C 1
ATOM 781 O O . ALA A 1 99 ? 15.842 8.642 -18.180 1.00 91.00 99 ALA A O 1
ATOM 782 N N . VAL A 1 100 ? 16.778 6.938 -17.043 1.00 90.19 100 VAL A N 1
ATOM 783 C CA . VAL A 1 100 ? 17.903 6.715 -17.961 1.00 90.19 100 VAL A CA 1
ATOM 784 C C . VAL A 1 100 ? 17.414 6.159 -19.306 1.00 90.19 100 VAL A C 1
ATOM 786 O O . VAL A 1 100 ? 16.493 5.341 -19.364 1.00 90.19 100 VAL A O 1
ATOM 789 N N . VAL A 1 101 ? 18.032 6.630 -20.395 1.00 86.50 101 VAL A N 1
ATOM 790 C CA . VAL A 1 101 ? 17.767 6.203 -21.777 1.00 86.50 101 VAL A CA 1
ATOM 791 C C . VAL A 1 101 ? 19.093 5.767 -22.424 1.00 86.50 101 VAL A C 1
ATOM 793 O O . VAL A 1 101 ? 20.039 6.554 -22.382 1.00 86.50 101 VAL A O 1
ATOM 796 N N . PRO A 1 102 ? 19.186 4.571 -23.045 1.00 85.69 102 PRO A N 1
ATOM 797 C CA . PRO A 1 102 ? 18.134 3.558 -23.189 1.00 85.69 102 PRO A CA 1
ATOM 798 C C . PRO A 1 102 ? 17.687 2.987 -21.837 1.00 85.69 102 PRO A C 1
ATOM 800 O O . PRO A 1 102 ? 18.433 3.029 -20.863 1.00 85.69 102 PRO A O 1
ATOM 803 N N . LYS A 1 103 ? 16.440 2.503 -21.772 1.00 83.56 103 LYS A N 1
ATOM 804 C CA . LYS A 1 103 ? 15.884 1.966 -20.526 1.00 83.56 103 LYS A CA 1
ATOM 805 C C . LYS A 1 103 ? 16.633 0.695 -20.129 1.00 83.56 103 LYS A C 1
ATOM 807 O O . LYS A 1 103 ? 16.620 -0.272 -20.884 1.00 83.56 103 LYS A O 1
ATOM 812 N N . ASP A 1 104 ? 17.196 0.703 -18.928 1.00 84.38 104 ASP A N 1
ATOM 813 C CA . ASP A 1 104 ? 17.665 -0.481 -18.216 1.00 84.38 104 ASP A CA 1
ATOM 814 C C . ASP A 1 104 ? 16.889 -0.589 -16.899 1.00 84.38 104 ASP A C 1
ATOM 816 O O . ASP A 1 104 ? 16.893 0.323 -16.069 1.00 84.38 104 ASP A O 1
ATOM 820 N N . GLU A 1 105 ? 16.169 -1.694 -16.738 1.00 86.69 105 GLU A N 1
ATOM 821 C CA . GLU A 1 105 ? 15.322 -1.935 -15.573 1.00 86.69 105 GLU A CA 1
ATOM 822 C C . GLU A 1 105 ? 16.093 -2.502 -14.385 1.00 86.69 105 GLU A C 1
ATOM 824 O O . GLU A 1 105 ? 15.627 -2.405 -13.246 1.00 86.69 105 GLU A O 1
ATOM 829 N N . PHE A 1 106 ? 17.278 -3.068 -14.622 1.00 90.69 106 PHE A N 1
ATOM 830 C CA . PHE A 1 106 ? 18.027 -3.780 -13.597 1.00 90.69 106 PHE A CA 1
ATOM 831 C C . PHE A 1 106 ? 18.432 -2.881 -12.413 1.00 90.69 106 PHE A C 1
ATOM 833 O O . PHE A 1 106 ? 18.131 -3.253 -11.274 1.00 90.69 106 PHE A O 1
ATOM 840 N N . PRO A 1 107 ? 19.003 -1.671 -12.607 1.00 94.94 107 PRO A N 1
ATOM 841 C CA . PRO A 1 107 ? 19.352 -0.795 -11.488 1.00 94.94 107 PRO A CA 1
ATOM 842 C C . PRO A 1 107 ? 18.134 -0.386 -10.652 1.00 94.94 107 PRO A C 1
ATOM 844 O O . PRO A 1 107 ? 18.206 -0.318 -9.425 1.00 94.94 107 PRO A O 1
ATOM 847 N N . ALA A 1 108 ? 16.996 -0.141 -11.309 1.00 94.75 108 ALA A N 1
ATOM 848 C CA . ALA A 1 108 ? 15.756 0.193 -10.623 1.00 94.75 108 ALA A CA 1
ATOM 849 C C . ALA A 1 108 ? 15.224 -0.994 -9.809 1.00 94.75 108 ALA A C 1
ATOM 851 O O . ALA A 1 108 ? 14.744 -0.789 -8.697 1.00 94.75 108 ALA A O 1
ATOM 852 N N . GLU A 1 109 ? 15.332 -2.225 -10.313 1.00 94.12 109 GLU A N 1
ATOM 853 C CA . GLU A 1 109 ? 14.898 -3.420 -9.585 1.00 94.12 109 GLU A CA 1
ATOM 854 C C . GLU A 1 109 ? 15.766 -3.689 -8.346 1.00 94.12 109 GLU A C 1
ATOM 856 O O . GLU A 1 109 ? 15.222 -4.002 -7.289 1.00 94.12 109 GLU A O 1
ATOM 861 N N . VAL A 1 110 ? 17.086 -3.465 -8.419 1.00 96.75 110 VAL A N 1
ATOM 862 C CA . VAL A 1 110 ? 17.984 -3.559 -7.249 1.00 96.75 110 VAL A CA 1
ATOM 863 C C . VAL A 1 110 ? 17.556 -2.595 -6.138 1.00 96.75 110 VAL A C 1
ATOM 865 O O . VAL A 1 110 ? 17.431 -2.994 -4.981 1.00 96.75 110 VAL A O 1
ATOM 868 N N . ILE A 1 111 ? 17.263 -1.337 -6.478 1.00 98.06 111 ILE A N 1
ATOM 869 C CA . ILE A 1 111 ? 16.759 -0.349 -5.507 1.00 98.06 111 ILE A CA 1
ATOM 870 C C . ILE A 1 111 ? 15.379 -0.764 -4.979 1.00 98.06 111 ILE A C 1
ATOM 872 O O . ILE A 1 111 ? 15.047 -0.525 -3.821 1.00 98.06 111 ILE A O 1
ATOM 876 N N . ALA A 1 112 ? 14.566 -1.411 -5.812 1.00 96.81 112 ALA A N 1
ATOM 877 C CA . ALA A 1 112 ? 13.247 -1.866 -5.415 1.00 96.81 112 ALA A CA 1
ATOM 878 C C . ALA A 1 112 ? 13.291 -2.963 -4.336 1.00 96.81 112 ALA A C 1
ATOM 880 O O . ALA A 1 112 ? 12.422 -2.970 -3.466 1.00 96.81 112 ALA A O 1
ATOM 881 N N . TYR A 1 113 ? 14.304 -3.837 -4.355 1.00 97.44 113 TYR A N 1
ATOM 882 C CA . TYR A 1 113 ? 14.551 -4.783 -3.260 1.00 97.44 113 TYR A CA 1
ATOM 883 C C . TYR A 1 113 ? 14.918 -4.066 -1.960 1.00 97.44 113 TYR A C 1
ATOM 885 O O . TYR A 1 113 ? 14.372 -4.394 -0.916 1.00 97.44 113 TYR A O 1
ATOM 893 N N . GLN A 1 114 ? 15.743 -3.018 -2.027 1.00 98.38 114 GLN A N 1
ATOM 894 C CA . GLN A 1 114 ? 16.072 -2.217 -0.843 1.00 98.38 114 GLN A CA 1
ATOM 895 C C . GLN A 1 114 ? 14.824 -1.557 -0.245 1.00 98.38 114 GLN A C 1
ATOM 897 O O . GLN A 1 114 ? 14.662 -1.538 0.968 1.00 98.38 114 GLN A O 1
ATOM 902 N N . ILE A 1 115 ? 13.915 -1.046 -1.083 1.00 98.50 115 ILE A N 1
ATOM 903 C CA . ILE A 1 115 ? 12.625 -0.501 -0.629 1.00 98.50 115 ILE A CA 1
ATOM 904 C C . ILE A 1 115 ? 11.786 -1.590 0.055 1.00 98.50 115 ILE A C 1
ATOM 906 O O . ILE A 1 115 ? 11.191 -1.344 1.105 1.00 98.50 115 ILE A O 1
ATOM 910 N N . ASP A 1 116 ? 11.741 -2.794 -0.520 1.00 97.94 116 ASP A N 1
ATOM 911 C CA . ASP A 1 116 ? 11.025 -3.924 0.075 1.00 97.94 116 ASP A CA 1
ATOM 912 C C . ASP A 1 116 ? 11.600 -4.335 1.433 1.00 97.94 116 ASP A C 1
ATOM 914 O O . ASP A 1 116 ? 10.817 -4.650 2.331 1.00 97.94 116 ASP A O 1
ATOM 918 N N . ASP A 1 117 ? 12.923 -4.291 1.590 1.00 98.31 117 ASP A N 1
ATOM 919 C CA . ASP A 1 117 ? 13.610 -4.591 2.847 1.00 98.31 117 ASP A CA 1
ATOM 920 C C . ASP A 1 117 ? 13.250 -3.585 3.941 1.00 98.31 117 ASP A C 1
ATOM 922 O O . ASP A 1 117 ? 13.016 -3.987 5.081 1.00 98.31 117 ASP A O 1
ATOM 926 N N . VAL A 1 118 ? 13.120 -2.294 3.604 1.00 98.38 118 VAL A N 1
ATOM 927 C CA . VAL A 1 118 ? 12.636 -1.293 4.568 1.00 98.38 118 VAL A CA 1
ATOM 928 C C . VAL A 1 118 ? 11.234 -1.681 5.038 1.00 98.38 118 VAL A C 1
ATOM 930 O O . VAL A 1 118 ? 11.009 -1.901 6.230 1.00 98.38 118 VAL A O 1
ATOM 933 N N . TYR A 1 119 ? 10.301 -1.875 4.103 1.00 98.56 119 TYR A N 1
ATOM 934 C CA . TYR A 1 119 ? 8.918 -2.234 4.428 1.00 98.56 119 TYR A CA 1
ATOM 935 C C . TYR A 1 119 ? 8.745 -3.598 5.096 1.00 98.56 119 TYR A C 1
ATOM 937 O O . TYR A 1 119 ? 7.685 -3.849 5.677 1.00 98.56 119 TYR A O 1
ATOM 945 N N . ALA A 1 120 ? 9.729 -4.496 5.014 1.00 98.25 120 ALA A N 1
ATOM 946 C CA . ALA A 1 120 ? 9.626 -5.845 5.557 1.00 98.25 120 ALA A CA 1
ATOM 947 C C . ALA A 1 120 ? 9.249 -5.839 7.047 1.00 98.25 120 ALA A C 1
ATOM 949 O O . ALA A 1 120 ? 8.460 -6.680 7.476 1.00 98.25 120 ALA A O 1
ATOM 950 N N . SER A 1 121 ? 9.730 -4.848 7.805 1.00 97.56 121 SER A N 1
ATOM 951 C CA . SER A 1 121 ? 9.419 -4.687 9.231 1.00 97.56 121 SER A CA 1
ATOM 952 C C . SER A 1 121 ? 7.967 -4.267 9.519 1.00 97.56 121 SER A C 1
ATOM 954 O O . SER A 1 121 ? 7.438 -4.604 10.576 1.00 97.56 121 SER A O 1
ATOM 956 N N . LEU A 1 122 ? 7.288 -3.592 8.581 1.00 98.44 122 LEU A N 1
ATOM 957 C CA . LEU A 1 122 ? 5.899 -3.135 8.735 1.00 98.44 122 LEU A CA 1
ATOM 958 C C . LEU A 1 122 ? 4.867 -4.160 8.230 1.00 98.44 122 LEU A C 1
ATOM 960 O O . LEU A 1 122 ? 3.720 -4.173 8.687 1.00 98.44 122 LEU A O 1
ATOM 964 N N . ARG A 1 123 ? 5.257 -5.048 7.302 1.00 98.12 123 ARG A N 1
ATOM 965 C CA . ARG A 1 123 ? 4.354 -6.038 6.680 1.00 98.12 123 ARG A CA 1
ATOM 966 C C . ARG A 1 123 ? 3.589 -6.908 7.688 1.00 98.12 123 ARG A C 1
ATOM 968 O O . ARG A 1 123 ? 2.375 -7.007 7.520 1.00 98.12 123 ARG A O 1
ATOM 975 N N . PRO A 1 124 ? 4.203 -7.469 8.751 1.00 98.44 124 PRO A N 1
ATOM 976 C CA . PRO A 1 124 ? 3.460 -8.271 9.724 1.00 98.44 124 PRO A CA 1
ATOM 977 C C . PRO A 1 124 ? 2.340 -7.489 10.422 1.00 98.44 124 PRO A C 1
ATOM 979 O O . PRO A 1 124 ? 1.250 -8.022 10.628 1.00 98.44 124 PRO A O 1
ATOM 982 N N . ALA A 1 125 ? 2.573 -6.211 10.744 1.00 98.44 125 ALA A N 1
ATOM 983 C CA . ALA A 1 125 ? 1.559 -5.355 11.356 1.00 98.44 125 ALA A CA 1
ATOM 984 C C . ALA A 1 125 ? 0.416 -5.046 10.375 1.00 98.44 125 ALA A C 1
ATOM 986 O O . ALA A 1 125 ? -0.754 -5.124 10.753 1.00 98.44 125 ALA A O 1
ATOM 987 N N . ARG A 1 126 ? 0.744 -4.783 9.100 1.00 98.44 126 ARG A N 1
ATOM 988 C CA . ARG A 1 126 ? -0.245 -4.605 8.024 1.00 98.44 126 ARG A CA 1
ATOM 989 C C . ARG A 1 126 ? -1.100 -5.859 7.849 1.00 98.44 126 ARG A C 1
ATOM 991 O O . ARG A 1 126 ? -2.322 -5.761 7.778 1.00 98.44 126 ARG A O 1
ATOM 998 N N . ASP A 1 127 ? -0.478 -7.033 7.795 1.00 98.50 127 ASP A N 1
ATOM 999 C CA . ASP A 1 127 ? -1.174 -8.311 7.605 1.00 98.50 127 ASP A CA 1
ATOM 1000 C C . ASP A 1 127 ? -2.104 -8.619 8.789 1.00 98.50 127 ASP A C 1
ATOM 1002 O O . ASP A 1 127 ? -3.262 -8.987 8.587 1.00 98.50 127 ASP A O 1
ATOM 1006 N N . ALA A 1 128 ? -1.643 -8.379 10.021 1.00 98.56 128 ALA A N 1
ATOM 1007 C CA . ALA A 1 128 ? -2.468 -8.512 11.219 1.00 98.56 128 ALA A CA 1
ATOM 1008 C C . ALA A 1 128 ? -3.657 -7.534 11.223 1.00 98.56 128 ALA A C 1
ATOM 1010 O O . ALA A 1 128 ? -4.770 -7.921 11.583 1.00 98.56 128 ALA A O 1
ATOM 1011 N N . PHE A 1 129 ? -3.446 -6.283 10.804 1.00 98.62 129 PHE A N 1
ATOM 1012 C CA . PHE A 1 129 ? -4.517 -5.298 10.649 1.00 98.62 129 PHE A CA 1
ATOM 1013 C C . PHE A 1 129 ? -5.565 -5.760 9.628 1.00 98.62 129 PHE A C 1
ATOM 1015 O O . PHE A 1 129 ? -6.756 -5.769 9.938 1.00 98.62 129 PHE A O 1
ATOM 1022 N N . ILE A 1 130 ? -5.140 -6.212 8.445 1.00 98.50 130 ILE A N 1
ATOM 1023 C CA . ILE A 1 130 ? -6.061 -6.682 7.403 1.00 98.50 130 ILE A CA 1
ATOM 1024 C C . ILE A 1 130 ? -6.817 -7.938 7.833 1.00 98.50 130 ILE A C 1
ATOM 1026 O O . ILE A 1 130 ? -8.010 -8.032 7.557 1.00 98.50 130 ILE A O 1
ATOM 1030 N N . ALA A 1 131 ? -6.179 -8.863 8.552 1.00 98.56 131 ALA A N 1
ATOM 1031 C CA . ALA A 1 131 ? -6.858 -10.037 9.096 1.00 98.56 131 ALA A CA 1
ATOM 1032 C C . ALA A 1 131 ? -7.961 -9.654 10.099 1.00 98.56 131 ALA A C 1
ATOM 1034 O O . ALA A 1 131 ? -9.075 -10.168 10.015 1.00 98.56 131 ALA A O 1
ATOM 1035 N N . LYS A 1 132 ? -7.684 -8.708 11.008 1.00 98.56 132 LYS A N 1
ATOM 1036 C CA . LYS A 1 132 ? -8.691 -8.183 11.947 1.00 98.56 132 LYS A CA 1
ATOM 1037 C C . LYS A 1 132 ? -9.821 -7.461 11.216 1.00 98.56 132 LYS A C 1
ATOM 1039 O O . LYS A 1 132 ? -10.986 -7.667 11.532 1.00 98.56 132 L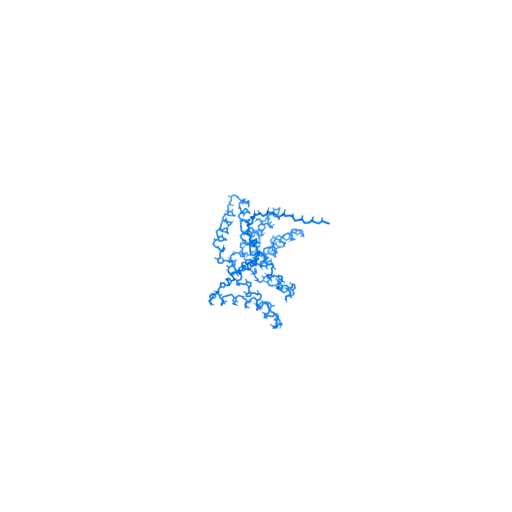YS A O 1
ATOM 1044 N N . LEU A 1 133 ? -9.488 -6.652 10.213 1.00 98.19 133 LEU A N 1
ATOM 1045 C CA . LEU A 1 133 ? -10.478 -5.930 9.420 1.00 98.19 133 LEU A CA 1
ATOM 1046 C C . LEU A 1 133 ? -11.381 -6.889 8.625 1.00 98.19 133 LEU A C 1
ATOM 1048 O O . LEU A 1 133 ? -12.588 -6.676 8.550 1.00 98.19 133 LEU A O 1
ATOM 1052 N N . ALA A 1 134 ? -10.818 -7.974 8.088 1.00 98.06 134 ALA A N 1
ATOM 1053 C CA . ALA A 1 134 ? -11.552 -9.020 7.375 1.00 98.06 134 ALA A CA 1
ATOM 1054 C C . ALA A 1 134 ? -12.515 -9.818 8.270 1.00 98.06 134 ALA A C 1
ATOM 1056 O O . ALA A 1 134 ? -13.454 -10.419 7.760 1.00 98.06 134 ALA A O 1
ATOM 1057 N N . ALA A 1 135 ? -12.308 -9.826 9.591 1.00 97.94 135 ALA A N 1
ATOM 1058 C CA . ALA A 1 135 ? -13.256 -10.422 10.532 1.00 97.94 135 ALA A CA 1
ATOM 1059 C C . ALA A 1 135 ? -14.499 -9.539 10.760 1.00 97.94 135 ALA A C 1
ATOM 1061 O O . ALA A 1 135 ? -15.541 -10.036 11.178 1.00 97.94 135 ALA A O 1
ATOM 1062 N N . GLU A 1 136 ? -14.402 -8.236 10.476 1.00 97.62 136 GLU A N 1
ATOM 1063 C CA . GLU A 1 136 ? -15.487 -7.265 10.674 1.00 97.62 136 GLU A CA 1
ATOM 1064 C C . GLU A 1 136 ? -16.237 -6.929 9.375 1.00 97.62 136 GLU A C 1
ATOM 1066 O O . GLU A 1 136 ? -17.445 -6.647 9.385 1.00 97.62 136 GLU A O 1
ATOM 1071 N N . LEU A 1 137 ? -15.522 -6.947 8.249 1.00 97.44 137 LEU A N 1
ATOM 1072 C CA . LEU A 1 137 ? -16.011 -6.554 6.930 1.00 97.44 137 LEU A CA 1
ATOM 1073 C C . LEU A 1 137 ? -16.317 -7.770 6.052 1.00 97.44 137 LEU A C 1
ATOM 1075 O O . LEU A 1 137 ? -15.615 -8.776 6.100 1.00 97.44 137 LEU A O 1
ATOM 1079 N N . THR A 1 138 ? -17.325 -7.655 5.183 1.00 96.62 138 THR A N 1
ATOM 1080 C CA . THR A 1 138 ? -17.493 -8.634 4.095 1.00 96.62 138 THR A CA 1
ATOM 1081 C C . THR A 1 138 ? -16.326 -8.532 3.101 1.00 96.62 138 THR A C 1
ATOM 1083 O O . THR A 1 138 ? -15.658 -7.490 3.048 1.00 96.62 138 THR A O 1
ATOM 1086 N N . PRO A 1 139 ? -16.078 -9.559 2.267 1.00 96.81 139 PRO A N 1
ATOM 1087 C CA . PRO A 1 139 ? -15.055 -9.485 1.224 1.00 96.81 139 PRO A CA 1
ATOM 1088 C C . PRO A 1 139 ? -15.195 -8.250 0.320 1.00 96.81 139 PRO A C 1
ATOM 1090 O O . PRO A 1 139 ? -14.199 -7.606 -0.002 1.00 96.81 139 PRO A O 1
ATOM 1093 N N . GLU A 1 140 ? -16.422 -7.864 -0.029 1.00 95.25 140 GLU A N 1
ATOM 1094 C CA . GLU A 1 140 ? -16.721 -6.702 -0.873 1.00 95.25 140 GLU A CA 1
ATOM 1095 C C . GLU A 1 140 ? -16.419 -5.381 -0.154 1.00 95.25 140 GLU A C 1
ATOM 1097 O O . GLU A 1 140 ? -15.876 -4.453 -0.753 1.00 95.25 140 GLU A O 1
ATOM 1102 N N . GLN A 1 141 ? -16.736 -5.289 1.141 1.00 96.62 141 GLN A N 1
ATOM 1103 C CA . GLN A 1 141 ? -16.414 -4.119 1.962 1.00 96.62 141 GLN A CA 1
ATOM 1104 C C . GLN A 1 141 ? -14.902 -3.971 2.158 1.00 96.62 141 GLN A C 1
ATOM 1106 O O . GLN A 1 141 ? -14.379 -2.856 2.118 1.00 96.62 141 GLN A O 1
ATOM 1111 N N . LEU A 1 142 ? -14.189 -5.086 2.332 1.00 97.75 142 LEU A N 1
ATOM 1112 C CA . LEU A 1 142 ? -12.734 -5.092 2.422 1.00 97.75 142 LEU A CA 1
ATOM 1113 C C . LEU A 1 142 ? -12.084 -4.708 1.083 1.00 97.75 142 LEU A C 1
ATOM 1115 O O . LEU A 1 142 ? -11.112 -3.952 1.071 1.00 97.75 142 LEU A O 1
ATOM 1119 N N . ASP A 1 143 ? -12.619 -5.175 -0.045 1.00 95.69 143 ASP A N 1
ATOM 1120 C CA . ASP A 1 143 ? -12.158 -4.761 -1.374 1.00 95.69 143 ASP A CA 1
ATOM 1121 C C . ASP A 1 143 ? -12.374 -3.254 -1.593 1.00 95.69 143 ASP A C 1
ATOM 1123 O O . ASP A 1 143 ? -11.438 -2.536 -1.954 1.00 95.69 143 ASP A O 1
ATOM 1127 N N . ALA A 1 144 ? -13.565 -2.745 -1.256 1.00 95.00 144 ALA A N 1
ATOM 1128 C CA . ALA A 1 144 ? -13.886 -1.321 -1.320 1.00 95.00 144 ALA A CA 1
ATOM 1129 C C . ALA A 1 144 ? -12.987 -0.469 -0.406 1.00 95.00 144 ALA A C 1
ATOM 1131 O O . ALA A 1 144 ? -12.564 0.621 -0.801 1.00 95.00 144 ALA A O 1
ATOM 1132 N N . PHE A 1 145 ? -12.645 -0.967 0.788 1.00 97.50 145 PHE A N 1
ATOM 1133 C CA . PHE A 1 145 ? -11.661 -0.340 1.672 1.00 97.50 145 PHE A CA 1
ATOM 1134 C C . PHE A 1 145 ? -10.305 -0.181 0.970 1.00 97.50 145 PHE A C 1
ATOM 1136 O O . PHE A 1 145 ? -9.774 0.930 0.901 1.00 97.50 145 PHE A O 1
ATOM 1143 N N . LYS A 1 146 ? -9.761 -1.272 0.414 1.00 97.75 146 LYS A N 1
ATOM 1144 C CA . LYS A 1 146 ? -8.454 -1.269 -0.263 1.00 97.75 146 LYS A CA 1
ATOM 1145 C C . LYS A 1 146 ? -8.456 -0.380 -1.507 1.00 97.75 146 LYS A C 1
ATOM 1147 O O . LYS A 1 146 ? -7.469 0.306 -1.788 1.00 97.75 146 LYS A O 1
ATOM 1152 N N . GLU A 1 147 ? -9.564 -0.357 -2.245 1.00 95.81 147 GLU A N 1
ATOM 1153 C CA . GLU A 1 147 ? -9.721 0.516 -3.409 1.00 95.81 147 GLU A CA 1
ATOM 1154 C C . GLU A 1 147 ? -9.759 1.993 -3.003 1.00 95.81 147 GLU A C 1
ATOM 1156 O O . GLU A 1 147 ? -9.101 2.822 -3.629 1.00 95.81 147 GLU A O 1
ATOM 1161 N N . ASN A 1 148 ? -10.461 2.336 -1.920 1.00 95.25 148 ASN A N 1
ATOM 1162 C CA . ASN A 1 148 ? -10.493 3.704 -1.413 1.00 95.25 148 ASN A CA 1
ATOM 1163 C C . ASN A 1 148 ? -9.126 4.152 -0.868 1.00 95.25 148 ASN A C 1
ATOM 1165 O O . ASN A 1 148 ? -8.681 5.260 -1.175 1.00 95.25 148 ASN A O 1
ATOM 1169 N N . TRP A 1 149 ? -8.431 3.284 -0.125 1.00 97.50 149 TRP A N 1
ATOM 1170 C CA . TRP A 1 149 ? -7.081 3.563 0.378 1.00 97.50 149 TRP A CA 1
ATOM 1171 C C . TRP A 1 149 ? -6.125 3.929 -0.761 1.00 97.50 149 TRP A C 1
ATOM 1173 O O . TRP A 1 149 ? -5.386 4.905 -0.688 1.00 97.50 149 TRP A O 1
ATOM 1183 N N . SER A 1 150 ? -6.194 3.174 -1.858 1.00 96.25 150 SER A N 1
ATOM 1184 C CA . SER A 1 150 ? -5.291 3.305 -3.001 1.00 96.25 150 SER A CA 1
ATOM 1185 C C . SER A 1 150 ? -5.831 4.148 -4.162 1.00 96.25 150 SER A C 1
ATOM 1187 O O . SER A 1 150 ? -5.210 4.159 -5.221 1.00 96.25 150 SER A O 1
ATOM 1189 N N . ARG A 1 151 ? -6.941 4.885 -3.984 1.00 90.00 151 ARG A N 1
ATOM 1190 C CA . ARG A 1 151 ? -7.775 5.517 -5.041 1.00 90.00 151 ARG A CA 1
ATOM 1191 C C . ARG A 1 151 ? -7.061 6.381 -6.091 1.00 90.00 151 ARG A C 1
ATOM 1193 O O . ARG A 1 151 ? -7.660 6.741 -7.102 1.00 90.00 151 ARG A O 1
ATOM 1200 N N . SER A 1 152 ? -5.823 6.795 -5.839 1.00 90.06 152 SER A N 1
ATOM 1201 C CA . SER A 1 152 ? -5.014 7.589 -6.761 1.00 90.06 152 SER A CA 1
ATOM 1202 C C . SER A 1 152 ? -3.650 6.913 -6.960 1.00 90.06 152 SER A C 1
ATOM 1204 O O . SER A 1 152 ? -2.711 7.242 -6.236 1.00 90.06 152 SER A O 1
ATOM 1206 N N . PRO A 1 153 ? -3.510 5.977 -7.924 1.00 91.25 153 PRO A N 1
ATOM 1207 C CA . PRO A 1 153 ? -4.412 5.755 -9.064 1.00 91.25 153 PRO A CA 1
ATOM 1208 C C . PRO A 1 153 ? -5.532 4.712 -8.877 1.00 91.25 153 PRO A C 1
ATOM 1210 O O . PRO A 1 153 ? -6.512 4.798 -9.609 1.00 91.25 153 PRO A O 1
ATOM 1213 N N . GLY A 1 154 ? -5.424 3.765 -7.943 1.00 93.19 154 GLY A N 1
ATOM 1214 C CA . GLY A 1 154 ? -6.394 2.680 -7.718 1.00 93.19 154 GLY A CA 1
ATOM 1215 C C . GLY A 1 154 ? -6.214 1.487 -8.663 1.00 93.19 154 GLY A C 1
ATOM 1216 O O . GLY A 1 154 ? -5.727 1.638 -9.791 1.00 93.19 154 GLY A O 1
ATOM 1217 N N . LEU A 1 155 ? -6.599 0.285 -8.218 1.00 97.38 155 LEU A N 1
ATOM 1218 C CA . LEU A 1 155 ? -6.498 -0.935 -9.028 1.00 97.38 155 LEU A CA 1
ATOM 1219 C C . LEU A 1 155 ? -7.464 -0.858 -10.202 1.00 97.38 155 LEU A C 1
ATOM 1221 O O . LEU A 1 155 ? -7.037 -0.989 -11.349 1.00 97.38 155 LEU A O 1
ATOM 1225 N N . LYS A 1 156 ? -8.747 -0.595 -9.930 1.00 96.44 156 LYS A N 1
ATOM 1226 C CA . LYS A 1 156 ? -9.811 -0.666 -10.939 1.00 96.44 156 LYS A CA 1
ATOM 1227 C C . LYS A 1 156 ? -9.574 0.324 -12.073 1.00 96.44 156 LYS A C 1
ATOM 1229 O O . LYS A 1 156 ? -9.636 -0.040 -13.245 1.00 96.44 156 LYS A O 1
ATOM 1234 N N . ARG A 1 157 ? -9.244 1.572 -11.730 1.00 95.56 157 ARG A N 1
ATOM 1235 C CA . ARG A 1 157 ? -8.942 2.617 -12.719 1.00 95.56 157 ARG A CA 1
ATOM 1236 C C . ARG A 1 157 ? -7.735 2.242 -13.573 1.00 95.56 157 ARG A C 1
ATOM 1238 O O . ARG A 1 157 ? -7.770 2.418 -14.787 1.00 95.56 157 ARG A O 1
ATOM 1245 N N . THR A 1 158 ? -6.669 1.746 -12.948 1.00 96.25 158 THR A N 1
ATOM 1246 C CA . THR A 1 158 ? -5.446 1.395 -13.679 1.00 96.25 158 THR A CA 1
ATOM 1247 C C . THR A 1 158 ? -5.675 0.193 -14.590 1.00 96.25 158 THR A C 1
ATOM 1249 O O . THR A 1 158 ? -5.227 0.211 -15.731 1.00 96.25 158 THR A O 1
ATOM 1252 N N . TYR A 1 159 ? -6.405 -0.819 -14.121 1.00 97.50 159 TYR A N 1
ATOM 1253 C CA . TYR A 1 159 ? -6.735 -2.006 -14.903 1.00 97.50 159 TYR A CA 1
ATOM 1254 C C . TYR A 1 159 ? -7.583 -1.664 -16.132 1.00 97.50 159 TYR A C 1
ATOM 1256 O O . TYR A 1 159 ? -7.236 -2.060 -17.240 1.00 97.50 159 TYR A O 1
ATOM 1264 N N . ASN A 1 160 ? -8.623 -0.842 -15.967 1.00 96.06 160 ASN A N 1
ATOM 1265 C CA . ASN A 1 160 ? -9.445 -0.387 -17.090 1.00 96.06 160 ASN A CA 1
ATOM 1266 C C . ASN A 1 160 ? -8.617 0.366 -18.140 1.00 96.06 160 ASN A C 1
ATOM 1268 O O . ASN A 1 160 ? -8.791 0.136 -19.331 1.00 96.06 160 ASN A O 1
ATOM 1272 N N . ALA A 1 161 ? -7.653 1.190 -17.712 1.00 94.25 161 ALA A N 1
ATOM 1273 C CA . ALA A 1 161 ? -6.753 1.863 -18.643 1.00 94.25 161 ALA A CA 1
ATOM 1274 C C . ALA A 1 161 ? -5.892 0.874 -19.455 1.00 94.25 161 ALA A C 1
ATOM 1276 O O . ALA A 1 161 ? -5.666 1.108 -20.637 1.00 94.25 161 ALA A O 1
ATOM 1277 N N . PHE A 1 162 ? -5.439 -0.243 -18.870 1.00 94.50 162 PHE A N 1
ATOM 1278 C CA . PHE A 1 162 ? -4.747 -1.290 -19.637 1.00 94.50 162 PHE A CA 1
ATOM 1279 C C . PHE A 1 162 ? -5.646 -1.892 -20.722 1.00 94.50 162 PHE A C 1
ATOM 1281 O O . PHE A 1 162 ? -5.198 -2.026 -21.858 1.00 94.50 162 PHE A O 1
ATOM 1288 N N . LEU A 1 163 ? -6.901 -2.207 -20.386 1.00 94.62 163 LEU A N 1
ATOM 1289 C CA . LEU A 1 163 ? -7.872 -2.759 -21.338 1.00 94.62 163 LEU A CA 1
ATOM 1290 C C . LEU A 1 163 ? -8.193 -1.779 -22.475 1.00 94.62 163 LEU A C 1
ATOM 1292 O O . LEU A 1 163 ? -8.378 -2.192 -23.614 1.00 94.62 163 LEU A O 1
ATOM 1296 N N . GLU A 1 164 ? -8.237 -0.479 -22.182 1.00 93.75 164 GLU A N 1
ATOM 1297 C CA . GLU A 1 164 ? -8.463 0.559 -23.194 1.00 93.75 164 GLU A CA 1
ATOM 1298 C C . GLU A 1 164 ? -7.245 0.784 -24.101 1.00 93.75 164 GLU A C 1
ATOM 1300 O O . GLU A 1 164 ? -7.405 1.026 -25.298 1.00 93.75 164 GLU A O 1
ATOM 1305 N N . ILE A 1 165 ? -6.029 0.724 -23.545 1.00 90.69 165 ILE A N 1
ATOM 1306 C CA . ILE A 1 165 ? -4.779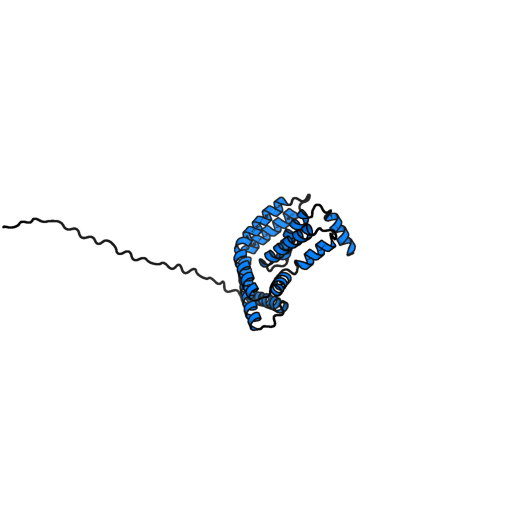 0.898 -24.301 1.00 90.69 165 ILE A CA 1
ATOM 1307 C C . ILE A 1 165 ? -4.513 -0.312 -25.206 1.00 90.69 165 ILE A C 1
ATOM 1309 O O . ILE A 1 165 ? -4.031 -0.141 -26.325 1.00 90.69 165 ILE A O 1
ATOM 1313 N N . ALA A 1 166 ? -4.813 -1.521 -24.728 1.00 90.31 166 ALA A N 1
ATOM 1314 C CA . ALA A 1 166 ? -4.589 -2.774 -25.437 1.00 90.31 166 ALA A CA 1
ATOM 1315 C C . ALA A 1 166 ? -5.868 -3.639 -25.404 1.00 90.31 166 ALA A C 1
ATOM 1317 O O . ALA A 1 166 ? -6.008 -4.499 -24.535 1.00 90.31 166 ALA A O 1
ATOM 1318 N N . PRO A 1 167 ? -6.815 -3.431 -26.338 1.00 89.50 167 PRO A N 1
ATOM 1319 C CA . PRO A 1 167 ? -8.083 -4.166 -26.343 1.00 89.50 167 PRO A CA 1
ATOM 1320 C C . PRO A 1 167 ? -7.917 -5.666 -26.638 1.00 89.50 167 PRO A C 1
ATOM 1322 O O . PRO A 1 167 ? -8.717 -6.470 -26.166 1.00 89.50 167 PRO A O 1
ATOM 1325 N N . ASP A 1 168 ? -6.851 -6.047 -27.346 1.00 90.06 168 ASP A N 1
ATOM 1326 C CA . ASP A 1 168 ? -6.587 -7.426 -27.781 1.00 90.06 168 ASP A CA 1
ATOM 1327 C C . ASP A 1 168 ? -5.770 -8.246 -26.761 1.00 90.06 168 ASP A C 1
ATOM 1329 O O . ASP A 1 168 ? -5.159 -9.256 -27.113 1.00 90.06 168 ASP A O 1
ATOM 1333 N N . LEU A 1 169 ? -5.718 -7.815 -25.493 1.00 92.62 169 LEU A N 1
ATOM 1334 C CA . LEU A 1 169 ? -5.056 -8.576 -24.428 1.00 92.62 169 LEU A CA 1
ATOM 1335 C C . LEU A 1 169 ? -5.683 -9.972 -24.292 1.00 92.62 169 LEU A C 1
ATOM 1337 O O . LEU A 1 169 ? -6.905 -10.099 -24.161 1.00 92.62 169 LEU A O 1
ATOM 1341 N N . THR A 1 170 ? -4.849 -11.011 -24.233 1.00 94.25 170 THR A N 1
ATOM 1342 C CA . THR A 1 170 ? -5.315 -12.367 -23.906 1.00 94.25 170 THR A CA 1
ATOM 1343 C C . THR A 1 170 ? -5.766 -12.452 -22.446 1.00 94.25 170 THR A C 1
ATOM 1345 O O . THR A 1 170 ? -5.421 -11.599 -21.620 1.00 94.25 170 THR A O 1
ATOM 1348 N N . GLU A 1 171 ? -6.513 -13.497 -22.090 1.00 95.88 171 GLU A N 1
ATOM 1349 C CA . GLU A 1 171 ? -6.939 -13.715 -20.701 1.00 95.88 171 GLU A CA 1
ATOM 1350 C C . GLU A 1 171 ? -5.743 -13.890 -19.751 1.00 95.88 171 GLU A C 1
ATOM 1352 O O . GLU A 1 171 ? -5.752 -13.377 -18.631 1.00 95.88 171 GLU A O 1
ATOM 1357 N N . GLU A 1 172 ? -4.660 -14.517 -20.211 1.00 94.12 172 GLU A N 1
ATOM 1358 C CA . GLU A 1 172 ? -3.417 -14.655 -19.449 1.00 94.12 172 GLU A CA 1
ATOM 1359 C C . GLU A 1 172 ? -2.760 -13.293 -19.205 1.00 94.12 172 GLU A C 1
ATOM 1361 O O . GLU A 1 172 ? -2.351 -12.989 -18.082 1.00 94.12 172 GLU A O 1
ATOM 1366 N N . GLN A 1 173 ? -2.695 -12.439 -20.230 1.00 94.94 173 GLN A N 1
ATOM 1367 C CA . GLN A 1 173 ? -2.130 -11.095 -20.097 1.00 94.94 173 GLN A CA 1
ATOM 1368 C C . GLN A 1 173 ? -2.970 -10.228 -19.152 1.00 94.94 173 GLN A C 1
ATOM 1370 O O . GLN A 1 173 ? -2.418 -9.576 -18.262 1.00 94.94 173 GLN A O 1
ATOM 1375 N N . LYS A 1 174 ? -4.303 -10.271 -19.284 1.00 96.44 174 LYS A N 1
ATOM 1376 C CA . LYS A 1 174 ? -5.244 -9.615 -18.363 1.00 96.44 174 LYS A CA 1
ATOM 1377 C C . LYS A 1 174 ? -5.018 -10.068 -16.926 1.00 96.44 174 LYS A C 1
ATOM 1379 O O . LYS A 1 174 ? -4.895 -9.228 -16.032 1.00 96.44 174 LYS A O 1
ATOM 1384 N N . LYS A 1 175 ? -4.888 -11.380 -16.707 1.00 96.69 175 LYS A N 1
ATOM 1385 C CA . LYS A 1 175 ? -4.621 -11.947 -15.384 1.00 96.69 175 LYS A CA 1
ATOM 1386 C C . LYS A 1 175 ? -3.301 -11.437 -14.805 1.00 96.69 175 LYS A C 1
ATOM 1388 O O . LYS A 1 175 ? -3.274 -11.023 -13.650 1.00 96.69 175 LYS A O 1
ATOM 1393 N N . VAL A 1 176 ? -2.219 -11.422 -15.583 1.00 95.81 176 VAL A N 1
ATOM 1394 C CA . VAL A 1 176 ? -0.914 -10.942 -15.097 1.00 95.81 176 VAL A CA 1
ATOM 1395 C C . VAL A 1 176 ? -0.955 -9.456 -14.740 1.00 95.81 176 VAL A C 1
ATOM 1397 O O . VAL A 1 176 ? -0.441 -9.066 -13.688 1.00 95.81 176 VAL A O 1
ATOM 1400 N N . ILE A 1 177 ? -1.610 -8.627 -15.560 1.00 96.81 177 ILE A N 1
ATOM 1401 C CA . ILE A 1 177 ? -1.825 -7.208 -15.245 1.00 96.81 177 ILE A CA 1
ATOM 1402 C C . ILE A 1 177 ? -2.602 -7.079 -13.930 1.00 96.81 177 ILE A C 1
ATOM 1404 O O . ILE A 1 177 ? -2.160 -6.364 -13.027 1.00 96.81 177 ILE A O 1
ATOM 1408 N N . PHE A 1 178 ? -3.725 -7.790 -13.794 1.00 97.94 178 PHE A N 1
ATOM 1409 C CA . PHE A 1 178 ? -4.545 -7.758 -12.585 1.00 97.94 178 PHE A CA 1
ATOM 1410 C C . PHE A 1 178 ? -3.749 -8.182 -11.344 1.00 97.94 178 PHE A C 1
ATOM 1412 O O . PHE A 1 178 ? -3.753 -7.464 -10.345 1.00 97.94 178 PHE A O 1
ATOM 1419 N N . ASP A 1 179 ? -3.000 -9.286 -11.413 1.00 98.00 179 ASP A N 1
ATOM 1420 C CA . ASP A 1 179 ? -2.182 -9.787 -10.304 1.00 98.00 179 ASP A CA 1
ATOM 1421 C C . ASP A 1 179 ? -1.133 -8.749 -9.862 1.00 98.00 179 ASP A C 1
ATOM 1423 O O . ASP A 1 179 ? -0.926 -8.530 -8.665 1.00 98.00 179 ASP A O 1
ATOM 1427 N N . HIS A 1 180 ? -0.474 -8.068 -10.808 1.00 97.88 180 HIS A N 1
ATOM 1428 C CA . HIS A 1 180 ? 0.477 -7.002 -10.484 1.00 97.88 180 HIS A CA 1
ATOM 1429 C C . HIS A 1 180 ? -0.192 -5.799 -9.820 1.00 97.88 180 HIS A C 1
ATOM 1431 O O . HIS A 1 180 ? 0.345 -5.286 -8.835 1.00 97.88 180 HIS A O 1
ATOM 1437 N N . LEU A 1 181 ? -1.348 -5.362 -10.322 1.00 98.25 181 LEU A N 1
ATOM 1438 C CA . LEU A 1 181 ? -2.088 -4.243 -9.738 1.00 98.25 181 LEU A CA 1
ATOM 1439 C C . LEU A 1 181 ? -2.677 -4.598 -8.369 1.00 98.25 181 LEU A C 1
ATOM 1441 O O . LEU A 1 181 ? -2.693 -3.749 -7.479 1.00 98.25 181 LEU A O 1
ATOM 1445 N N . ASN A 1 182 ? -3.081 -5.851 -8.155 1.00 98.06 182 ASN A N 1
ATOM 1446 C CA . ASN A 1 182 ? -3.520 -6.313 -6.845 1.00 98.06 182 ASN A CA 1
ATOM 1447 C C . ASN A 1 182 ? -2.369 -6.294 -5.836 1.00 98.06 182 ASN A C 1
ATOM 1449 O O . ASN A 1 182 ? -2.525 -5.739 -4.753 1.00 98.06 182 ASN A O 1
ATOM 1453 N N . ARG A 1 183 ? -1.175 -6.776 -6.212 1.00 97.75 183 ARG A N 1
ATOM 1454 C CA . ARG A 1 183 ? 0.025 -6.645 -5.363 1.00 97.75 183 ARG A CA 1
ATOM 1455 C C . ARG A 1 183 ? 0.342 -5.181 -5.038 1.00 97.75 183 ARG A C 1
ATOM 1457 O O . ARG A 1 183 ? 0.704 -4.889 -3.902 1.00 97.75 183 ARG A O 1
ATOM 1464 N N . ALA A 1 184 ? 0.161 -4.267 -5.995 1.00 98.25 184 ALA A N 1
ATOM 1465 C CA . ALA A 1 184 ? 0.336 -2.832 -5.768 1.00 98.25 184 ALA A CA 1
ATOM 1466 C C . ALA A 1 184 ? -0.671 -2.273 -4.756 1.00 98.25 184 ALA A C 1
ATOM 1468 O O . ALA A 1 184 ? -0.292 -1.513 -3.871 1.00 98.25 184 ALA A O 1
ATOM 1469 N N . ARG A 1 185 ? -1.943 -2.669 -4.868 1.00 98.31 185 ARG A N 1
ATOM 1470 C CA . ARG A 1 185 ? -3.010 -2.264 -3.947 1.00 98.31 185 ARG A CA 1
ATOM 1471 C C . ARG A 1 185 ? -2.775 -2.786 -2.532 1.00 98.31 185 ARG A C 1
ATOM 1473 O O . ARG A 1 185 ? -2.971 -2.038 -1.582 1.00 98.31 185 ARG A O 1
ATOM 1480 N N . GLU A 1 186 ? -2.306 -4.025 -2.390 1.00 97.81 186 GLU A N 1
ATOM 1481 C CA . GLU A 1 186 ? -1.892 -4.544 -1.085 1.00 97.81 186 GLU A CA 1
ATOM 1482 C C . GLU A 1 186 ? -0.708 -3.735 -0.537 1.00 97.81 186 GLU A C 1
ATOM 1484 O O . GLU A 1 186 ? -0.753 -3.272 0.599 1.00 97.81 186 GLU A O 1
ATOM 1489 N N . ALA A 1 187 ? 0.344 -3.525 -1.334 1.00 97.94 187 ALA A N 1
ATOM 1490 C CA . ALA A 1 187 ? 1.526 -2.772 -0.914 1.00 97.94 187 ALA A CA 1
ATOM 1491 C C . ALA A 1 187 ? 1.213 -1.308 -0.563 1.00 97.94 187 ALA A C 1
ATOM 1493 O O . ALA A 1 187 ? 1.817 -0.769 0.356 1.00 97.94 187 ALA A O 1
ATOM 1494 N N . ALA A 1 188 ? 0.235 -0.683 -1.222 1.00 98.25 188 ALA A N 1
ATOM 1495 C CA . ALA A 1 188 ? -0.202 0.677 -0.915 1.00 98.25 188 ALA A CA 1
ATOM 1496 C C . ALA A 1 188 ? -0.742 0.839 0.514 1.00 98.25 188 ALA A C 1
ATOM 1498 O O . ALA A 1 188 ? -0.748 1.956 1.013 1.00 98.25 188 ALA A O 1
ATOM 1499 N N . LEU A 1 189 ? -1.144 -0.241 1.196 1.00 98.38 189 LEU A N 1
ATOM 1500 C CA . LEU A 1 189 ? -1.529 -0.183 2.611 1.00 98.38 189 LEU A CA 1
ATOM 1501 C C . LEU A 1 189 ? -0.351 0.125 3.542 1.00 98.38 189 LEU A C 1
ATOM 1503 O O . LEU A 1 189 ? -0.592 0.506 4.677 1.00 98.38 189 LEU A O 1
ATOM 1507 N N . LEU A 1 190 ? 0.894 -0.025 3.082 1.00 98.56 190 LEU A N 1
ATOM 1508 C CA . LEU A 1 190 ? 2.113 0.265 3.847 1.00 98.56 190 LEU A CA 1
ATOM 1509 C C . LEU A 1 190 ? 2.475 1.755 3.870 1.00 98.56 190 LEU A C 1
ATOM 1511 O O . LEU A 1 190 ? 3.561 2.086 4.318 1.0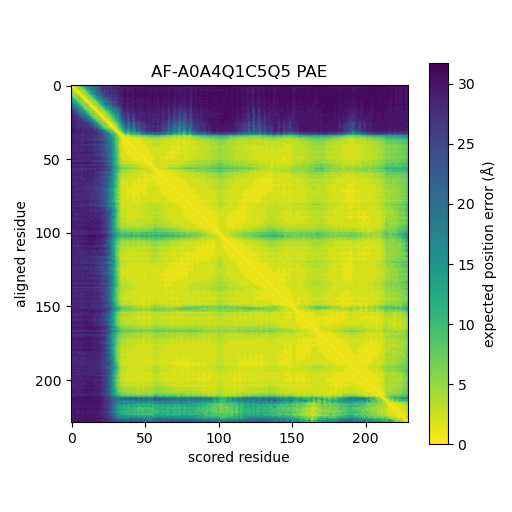0 98.56 190 LEU A O 1
ATOM 1515 N N . THR A 1 191 ? 1.619 2.633 3.346 1.00 98.06 191 THR A N 1
ATOM 1516 C CA . THR A 1 191 ? 1.818 4.086 3.341 1.00 98.06 191 THR A CA 1
ATOM 1517 C C . THR A 1 191 ? 0.473 4.802 3.246 1.00 98.06 191 THR A C 1
ATOM 1519 O O . THR A 1 191 ? -0.497 4.267 2.708 1.00 98.06 191 THR A O 1
ATOM 1522 N N . ASP A 1 192 ? 0.402 6.029 3.754 1.00 95.69 192 ASP A N 1
ATOM 1523 C CA . ASP A 1 192 ? -0.739 6.928 3.562 1.00 95.69 192 ASP A CA 1
ATOM 1524 C C . ASP A 1 192 ? -0.372 8.199 2.769 1.00 95.69 192 ASP A C 1
ATOM 1526 O O . ASP A 1 192 ? -1.169 9.142 2.684 1.00 95.69 192 ASP A O 1
ATOM 1530 N N . ALA A 1 193 ? 0.824 8.213 2.168 1.00 95.94 193 ALA A N 1
ATOM 1531 C CA . ALA A 1 193 ? 1.325 9.294 1.336 1.00 95.94 193 ALA A CA 1
ATOM 1532 C C . ALA A 1 193 ? 1.005 9.043 -0.147 1.00 95.94 193 ALA A C 1
ATOM 1534 O O . ALA A 1 193 ? 1.552 8.140 -0.781 1.00 95.94 193 ALA A O 1
ATOM 1535 N N . ASP A 1 194 ? 0.186 9.911 -0.750 1.00 95.12 194 ASP A N 1
ATOM 1536 C CA . ASP A 1 194 ? -0.262 9.779 -2.148 1.00 95.12 194 ASP A CA 1
ATOM 1537 C C . ASP A 1 194 ? 0.898 9.594 -3.146 1.00 95.12 194 ASP A C 1
ATOM 1539 O O . ASP A 1 194 ? 0.821 8.782 -4.068 1.00 95.12 194 ASP A O 1
ATOM 1543 N N . LYS A 1 195 ? 2.007 10.325 -2.966 1.00 95.44 195 LYS A N 1
ATOM 1544 C CA . LYS A 1 195 ? 3.183 10.218 -3.848 1.00 95.44 195 LYS A CA 1
ATOM 1545 C C . LYS A 1 195 ? 3.823 8.829 -3.787 1.00 95.44 195 LYS A C 1
ATOM 1547 O O . LYS A 1 195 ? 4.313 8.331 -4.800 1.00 95.44 195 LYS A O 1
ATOM 1552 N N . GLU A 1 196 ? 3.830 8.219 -2.611 1.00 97.19 196 GLU A N 1
ATOM 1553 C CA . GLU A 1 196 ? 4.397 6.896 -2.403 1.00 97.19 196 GLU A CA 1
ATOM 1554 C C . GLU A 1 196 ? 3.470 5.805 -2.938 1.00 97.19 196 GLU A C 1
ATOM 1556 O O . GLU A 1 196 ? 3.932 4.930 -3.668 1.00 97.19 196 GLU A O 1
ATOM 1561 N N . ILE A 1 197 ? 2.155 5.938 -2.728 1.00 97.94 197 ILE A N 1
ATOM 1562 C CA . ILE A 1 197 ? 1.140 5.099 -3.384 1.00 97.94 197 ILE A CA 1
ATOM 1563 C C . ILE A 1 197 ? 1.336 5.126 -4.907 1.00 97.94 197 ILE A C 1
ATOM 1565 O O . ILE A 1 197 ? 1.412 4.077 -5.548 1.00 97.94 197 ILE A O 1
ATOM 1569 N N . VAL A 1 198 ? 1.503 6.309 -5.507 1.00 97.25 198 VAL A N 1
ATOM 1570 C CA . VAL A 1 198 ? 1.773 6.441 -6.949 1.00 97.25 198 VAL A CA 1
ATOM 1571 C C . VAL A 1 198 ? 3.055 5.710 -7.359 1.00 97.25 198 VAL A C 1
ATOM 1573 O O . VAL A 1 198 ? 3.056 5.020 -8.382 1.00 97.25 198 VAL A O 1
ATOM 1576 N N . ASN A 1 199 ? 4.136 5.823 -6.584 1.00 97.06 199 ASN A N 1
ATOM 1577 C CA . ASN A 1 199 ? 5.393 5.126 -6.865 1.00 97.06 199 ASN A CA 1
ATOM 1578 C C . ASN A 1 199 ? 5.242 3.596 -6.778 1.00 97.06 199 ASN A C 1
ATOM 1580 O O . ASN A 1 199 ? 5.721 2.891 -7.669 1.00 97.06 199 ASN A O 1
ATOM 1584 N N . ILE A 1 200 ? 4.528 3.089 -5.768 1.00 98.00 200 ILE A N 1
ATOM 1585 C CA . ILE A 1 200 ? 4.209 1.662 -5.609 1.00 98.00 200 ILE A CA 1
ATOM 1586 C C . ILE A 1 200 ? 3.450 1.160 -6.842 1.00 98.00 200 ILE A C 1
ATOM 1588 O O . ILE A 1 200 ? 3.885 0.211 -7.498 1.00 98.00 200 ILE A O 1
ATOM 1592 N N . PHE A 1 201 ? 2.367 1.836 -7.238 1.00 98.12 201 PHE A N 1
ATOM 1593 C CA . PHE A 1 201 ? 1.623 1.468 -8.447 1.00 98.12 201 PHE A CA 1
ATOM 1594 C C . PHE A 1 201 ? 2.494 1.529 -9.701 1.00 98.12 201 PHE A C 1
ATOM 1596 O O . PHE A 1 201 ? 2.463 0.606 -10.514 1.00 98.12 201 PHE A O 1
ATOM 1603 N N . LYS A 1 202 ? 3.312 2.574 -9.860 1.00 95.50 202 LYS A N 1
ATOM 1604 C CA . LYS A 1 202 ? 4.227 2.712 -11.000 1.00 95.50 202 LYS A CA 1
ATOM 1605 C C . LYS A 1 202 ? 5.201 1.534 -11.084 1.00 95.50 202 LYS A C 1
ATOM 1607 O O . LYS A 1 202 ? 5.357 0.974 -12.166 1.00 95.50 202 LYS A O 1
ATOM 1612 N N . ARG A 1 203 ? 5.799 1.113 -9.966 1.00 95.19 203 ARG A N 1
ATOM 1613 C CA . ARG A 1 203 ? 6.698 -0.053 -9.906 1.00 95.19 203 ARG A CA 1
ATOM 1614 C C . ARG A 1 203 ? 6.008 -1.335 -10.377 1.00 95.19 203 ARG A C 1
ATOM 1616 O O . ARG A 1 203 ? 6.582 -2.092 -11.153 1.00 95.19 203 ARG A O 1
ATOM 1623 N N . HIS A 1 204 ? 4.778 -1.585 -9.940 1.00 96.62 204 HIS A N 1
ATOM 1624 C CA . HIS A 1 204 ? 4.043 -2.784 -10.349 1.00 96.62 204 HIS A CA 1
ATOM 1625 C C . HIS A 1 204 ? 3.577 -2.733 -11.807 1.00 96.62 204 HIS A C 1
ATOM 1627 O O . HIS A 1 204 ? 3.649 -3.749 -12.498 1.00 96.62 204 HIS A O 1
ATOM 1633 N N . LYS A 1 205 ? 3.164 -1.557 -12.296 1.00 93.94 205 LYS A N 1
ATOM 1634 C CA . LYS A 1 205 ? 2.815 -1.350 -13.709 1.00 93.94 205 LYS A CA 1
ATOM 1635 C C . LYS A 1 205 ? 3.981 -1.667 -14.630 1.00 93.94 205 LYS A C 1
ATOM 1637 O O . LYS A 1 205 ? 3.784 -2.354 -15.615 1.00 93.94 205 LYS A O 1
ATOM 1642 N N . VAL A 1 206 ? 5.186 -1.227 -14.280 1.00 91.19 206 VAL A N 1
ATOM 1643 C CA . VAL A 1 206 ? 6.406 -1.535 -15.037 1.00 91.19 206 VAL A CA 1
ATOM 1644 C C . VAL A 1 206 ? 6.585 -3.038 -15.243 1.00 91.19 206 VAL A C 1
ATOM 1646 O O . VAL A 1 206 ? 6.902 -3.472 -16.345 1.00 91.19 206 VAL A O 1
ATOM 1649 N N . LYS A 1 207 ? 6.354 -3.841 -14.199 1.00 91.38 207 LYS A N 1
ATOM 1650 C CA . LYS A 1 207 ? 6.479 -5.303 -14.280 1.00 91.38 207 LYS A CA 1
ATOM 1651 C C . LYS A 1 207 ? 5.394 -5.916 -15.168 1.00 91.38 207 LYS A C 1
ATOM 1653 O O . LYS A 1 207 ? 5.692 -6.795 -15.970 1.00 91.38 207 LYS A O 1
ATOM 1658 N N . ALA A 1 208 ? 4.162 -5.412 -15.067 1.00 92.75 208 ALA A N 1
ATOM 1659 C CA . ALA A 1 208 ? 3.074 -5.813 -15.955 1.00 92.75 208 ALA A CA 1
ATOM 1660 C C . ALA A 1 208 ? 3.377 -5.457 -17.423 1.00 92.75 208 ALA A C 1
ATOM 1662 O O . ALA A 1 208 ? 3.237 -6.307 -18.295 1.00 92.75 208 ALA A O 1
ATOM 1663 N N . GLU A 1 209 ? 3.853 -4.236 -17.683 1.00 89.81 209 GLU A N 1
ATOM 1664 C CA . GLU A 1 209 ? 4.257 -3.745 -19.008 1.00 89.81 209 GLU A CA 1
ATOM 1665 C C . GLU A 1 209 ? 5.403 -4.568 -19.604 1.00 89.81 209 GLU A C 1
ATOM 1667 O O . GLU A 1 209 ? 5.367 -4.884 -20.787 1.00 89.81 209 GLU A O 1
ATOM 1672 N N . ALA A 1 210 ? 6.396 -4.954 -18.797 1.00 86.75 210 ALA A N 1
ATOM 1673 C CA . ALA A 1 210 ? 7.494 -5.809 -19.243 1.00 86.75 210 ALA A CA 1
ATOM 1674 C C . ALA A 1 210 ? 7.006 -7.209 -19.650 1.00 86.75 210 ALA A C 1
ATOM 1676 O O . ALA A 1 210 ? 7.477 -7.755 -20.644 1.00 86.75 210 ALA A O 1
ATOM 1677 N N . TYR A 1 211 ? 6.033 -7.772 -18.924 1.00 86.81 211 TYR A N 1
ATOM 1678 C CA . TYR A 1 211 ? 5.437 -9.065 -19.267 1.00 86.81 211 TYR A CA 1
ATOM 1679 C C . TYR A 1 211 ? 4.643 -9.008 -20.576 1.00 86.81 211 TYR A C 1
ATOM 1681 O O . TYR A 1 211 ? 4.792 -9.874 -21.434 1.00 86.81 211 TYR A O 1
ATOM 1689 N N . VAL A 1 212 ? 3.829 -7.965 -20.759 1.00 83.38 212 VAL A N 1
ATOM 1690 C CA . VAL A 1 212 ? 3.079 -7.761 -22.008 1.00 83.38 212 VAL A CA 1
ATOM 1691 C C . VAL A 1 212 ? 3.920 -7.085 -23.096 1.00 83.38 212 VAL A C 1
ATOM 1693 O O . VAL A 1 212 ? 3.384 -6.704 -24.127 1.00 83.38 212 VAL A O 1
ATOM 1696 N N . GLY A 1 213 ? 5.232 -6.930 -22.891 1.00 68.50 213 GLY A N 1
ATOM 1697 C CA . GLY A 1 213 ? 6.144 -6.142 -23.728 1.00 68.50 213 GLY A CA 1
ATOM 1698 C C . GLY A 1 213 ? 6.385 -6.684 -25.139 1.00 68.50 213 GLY A C 1
ATOM 1699 O O . GLY A 1 213 ? 7.076 -6.038 -25.921 1.00 68.50 213 GLY A O 1
ATOM 1700 N N . THR A 1 214 ? 5.800 -7.834 -25.491 1.00 62.72 214 THR A N 1
ATOM 1701 C CA . THR A 1 214 ? 5.635 -8.258 -26.893 1.00 62.72 214 THR A CA 1
ATOM 1702 C C . THR A 1 214 ? 4.645 -7.372 -27.652 1.00 62.72 214 THR A C 1
ATOM 1704 O O . THR A 1 214 ? 4.664 -7.328 -28.879 1.00 62.72 214 THR A O 1
ATOM 1707 N N . LEU A 1 215 ? 3.784 -6.651 -26.934 1.00 61.22 215 LEU A N 1
ATOM 1708 C CA . LEU A 1 215 ? 2.914 -5.622 -27.476 1.00 61.22 215 LEU A CA 1
ATOM 1709 C C . LEU A 1 215 ? 3.734 -4.348 -27.692 1.00 61.22 215 LEU A C 1
ATOM 1711 O O . LEU A 1 215 ? 4.530 -3.958 -26.839 1.00 61.22 215 LEU A O 1
ATOM 1715 N N . GLU A 1 216 ? 3.502 -3.654 -28.807 1.00 78.88 216 GLU A N 1
ATOM 1716 C CA . GLU A 1 216 ? 4.103 -2.355 -29.142 1.00 78.88 216 GLU A CA 1
ATOM 1717 C C . GLU A 1 216 ? 3.589 -1.234 -28.204 1.00 78.88 216 GLU A C 1
ATOM 1719 O O . GLU A 1 216 ? 2.978 -0.250 -28.630 1.00 78.88 216 GLU A O 1
ATOM 1724 N N . TRP A 1 217 ? 3.817 -1.381 -26.896 1.00 77.75 217 TRP A N 1
ATOM 1725 C CA . TRP A 1 217 ? 3.179 -0.630 -25.815 1.00 77.75 217 TRP A CA 1
ATOM 1726 C C . TRP A 1 217 ? 3.373 0.879 -25.954 1.00 77.75 217 TRP A C 1
ATOM 1728 O O . TRP A 1 217 ? 2.442 1.659 -25.769 1.00 77.75 217 TRP A O 1
ATOM 1738 N N . ALA A 1 218 ? 4.567 1.310 -26.372 1.00 77.19 218 ALA A N 1
ATOM 1739 C CA . ALA A 1 218 ? 4.853 2.720 -26.624 1.00 77.19 218 ALA A CA 1
ATOM 1740 C C . ALA A 1 218 ? 3.986 3.311 -27.754 1.00 77.19 218 ALA A C 1
ATOM 1742 O O . ALA A 1 218 ? 3.592 4.478 -27.678 1.00 77.19 218 ALA A O 1
ATOM 1743 N N . LYS A 1 219 ? 3.673 2.522 -28.792 1.00 81.31 219 LYS A N 1
ATOM 1744 C CA . LYS A 1 219 ? 2.786 2.937 -29.889 1.00 81.31 219 LYS A CA 1
ATOM 1745 C C . LYS A 1 219 ? 1.332 2.970 -29.419 1.00 81.31 219 LYS A C 1
ATOM 1747 O O . LYS A 1 219 ? 0.665 3.978 -29.641 1.00 81.31 219 LYS A O 1
ATOM 1752 N N . LEU A 1 220 ? 0.882 1.931 -28.712 1.00 82.19 220 LEU A N 1
ATOM 1753 C CA . LEU A 1 220 ? -0.476 1.836 -28.159 1.00 82.19 220 LEU A CA 1
ATOM 1754 C C . LEU A 1 220 ? -0.778 2.986 -27.191 1.00 82.19 220 LEU A C 1
ATOM 1756 O O . LEU A 1 220 ? -1.773 3.692 -27.341 1.00 82.19 220 LEU A O 1
ATOM 1760 N N . HIS A 1 221 ? 0.136 3.261 -26.260 1.00 80.94 221 HIS A N 1
ATOM 1761 C CA . HIS A 1 221 ? -0.016 4.357 -25.309 1.00 80.94 221 HIS A CA 1
ATOM 1762 C C . HIS A 1 221 ? -0.033 5.730 -26.002 1.00 80.94 221 HIS A C 1
ATOM 1764 O O . HIS A 1 221 ? -0.785 6.620 -25.603 1.00 80.94 221 HIS A O 1
ATOM 1770 N N . ARG A 1 222 ? 0.778 5.932 -27.052 1.00 83.69 222 ARG A N 1
ATOM 1771 C CA . ARG A 1 222 ? 0.751 7.171 -27.849 1.00 83.69 222 ARG A CA 1
ATOM 1772 C C . ARG A 1 222 ? -0.578 7.330 -28.590 1.00 83.69 222 ARG A C 1
ATOM 1774 O O . ARG A 1 222 ? -1.124 8.429 -28.603 1.00 83.69 222 ARG A O 1
ATOM 1781 N N . ALA A 1 223 ? -1.100 6.251 -29.173 1.00 84.50 223 ALA A N 1
ATOM 1782 C CA . ALA A 1 223 ? -2.397 6.252 -29.843 1.00 84.50 223 ALA A CA 1
ATOM 1783 C C . ALA A 1 223 ? -3.533 6.589 -28.864 1.00 84.50 223 ALA A C 1
ATOM 1785 O O . ALA A 1 223 ? -4.337 7.477 -29.142 1.00 84.50 223 ALA A O 1
ATOM 1786 N N . PHE A 1 224 ? -3.538 5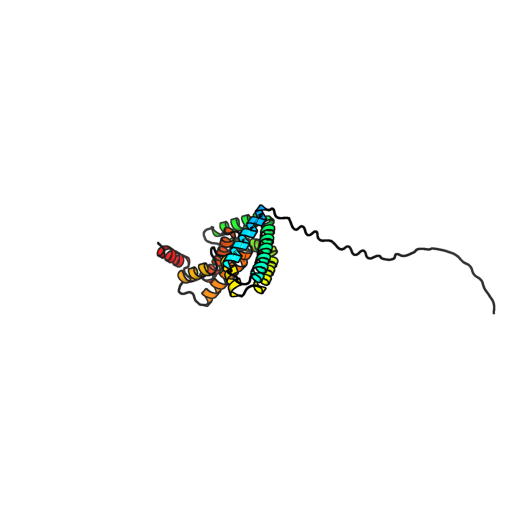.965 -27.682 1.00 85.12 224 PHE A N 1
ATOM 1787 C CA . PHE A 1 224 ? -4.494 6.260 -26.614 1.00 85.12 224 PHE A CA 1
ATOM 1788 C C . PHE A 1 224 ? -4.432 7.727 -26.161 1.00 85.12 224 PHE A C 1
ATOM 1790 O O . PHE A 1 224 ? -5.455 8.405 -26.115 1.00 85.12 224 PHE A O 1
ATOM 1797 N N . ALA A 1 225 ? -3.231 8.258 -25.903 1.00 84.19 225 ALA A N 1
ATOM 1798 C CA . ALA A 1 225 ? -3.051 9.650 -25.484 1.00 84.19 225 ALA A CA 1
ATOM 1799 C C . ALA A 1 225 ? -3.514 10.673 -26.539 1.00 84.19 225 ALA A C 1
ATOM 1801 O O . ALA A 1 225 ? -3.937 11.770 -26.180 1.00 84.19 225 ALA A O 1
ATOM 1802 N N . ASN A 1 226 ? -3.441 10.326 -27.826 1.00 85.50 226 ASN A N 1
ATOM 1803 C CA . ASN A 1 226 ? -3.931 11.173 -28.913 1.00 85.50 226 ASN A CA 1
ATOM 1804 C C . ASN A 1 226 ? -5.456 11.108 -29.084 1.00 85.50 226 ASN A C 1
ATOM 1806 O O . ASN A 1 226 ? -6.028 12.071 -29.571 1.00 85.50 226 ASN A O 1
ATOM 1810 N N . LYS A 1 227 ? -6.116 10.015 -28.678 1.00 79.31 227 LYS A N 1
ATOM 1811 C CA . LYS A 1 227 ? -7.583 9.873 -28.739 1.00 79.31 227 LYS A CA 1
ATOM 1812 C C . LYS A 1 227 ? -8.314 10.794 -27.752 1.00 79.31 227 LYS A C 1
ATOM 1814 O O . LYS A 1 227 ? -9.472 11.124 -27.968 1.00 79.31 227 LYS A O 1
ATOM 1819 N N . GLY A 1 228 ? -7.653 11.162 -26.654 1.00 67.12 228 GLY A N 1
ATOM 1820 C CA . GLY A 1 228 ? -8.191 12.059 -25.626 1.00 67.12 228 GLY A CA 1
ATOM 1821 C C . GLY A 1 228 ? -7.904 13.549 -25.850 1.00 67.12 228 GLY A C 1
ATOM 1822 O O . GLY A 1 228 ? -8.166 14.335 -24.942 1.00 67.12 228 GLY A O 1
ATOM 1823 N N . LYS A 1 229 ? -7.321 13.922 -26.995 1.00 59.75 229 LYS A N 1
ATOM 1824 C CA . LYS A 1 229 ? -7.112 15.310 -27.435 1.00 59.75 229 LYS A CA 1
ATOM 1825 C C . LYS A 1 229 ? -8.104 15.650 -28.535 1.00 59.75 229 LYS A C 1
ATOM 1827 O O . LYS A 1 229 ? -8.521 16.824 -28.566 1.00 59.75 229 LYS A O 1
#

Nearest PDB structures (foldseek):
  3g6i-assembly1_A-2  TM=7.741E-01  e=1.972E-07  Bacteroides thetaiotaomicron VPI-5482
  3kdw-assembly1_A-2  TM=7.567E-01  e=1.790E-07  Phocaeicola vulgatus ATCC 8482
  8qb7-assembly1_A  TM=2.358E-01  e=9.174E-01  Saccharomyces cerevisiae

Mean predicted aligned error: 9.73 Å

Organism: NCBI:txid2508720

Secondary structure (DSSP, 8-state):
------------------------------------HHHHHHHHHHHHHHHHHH----HHHHHHHHHHHHHHHHHHHHHHHHHHHHHHHHHHHHHHHTT-SS---HHHHHHHHHHHHHHHTTHHHHHHHHHHHHHHS-HHHHHHHHHHHTTTT-HHHHHHHHHHH-TT--HHHHHHHHHHHHHHHHHGGG---HHHHHHHHHHHHHHHHHHTTTS-HHHHHHHHHHHT-

Solvent-accessible surface area (backbone atoms only — not comparable to full-atom values): 13588 Å² total; per-residue (Å²): 134,85,81,90,84,91,86,90,91,80,91,84,88,82,87,84,80,85,85,77,83,79,82,77,78,79,76,76,82,80,74,74,76,82,71,52,74,69,57,49,53,52,46,52,51,52,35,51,56,53,52,67,71,65,69,69,86,50,66,71,56,47,53,54,52,45,51,56,43,43,54,47,47,52,53,51,50,64,49,42,78,75,43,45,73,58,50,53,51,45,54,50,50,30,54,53,40,63,67,44,82,77,80,53,64,64,68,23,50,58,44,49,51,54,53,48,60,62,47,55,78,51,46,63,59,52,53,53,50,51,54,57,48,54,75,76,36,55,74,68,55,47,50,52,49,45,39,60,77,30,51,59,66,25,45,69,58,50,51,51,50,51,46,70,46,42,74,85,61,48,71,67,54,49,49,49,41,50,53,30,38,49,53,21,40,59,56,29,71,81,54,92,48,60,71,55,36,37,50,45,42,52,60,27,48,51,54,32,49,61,72,53,50,89,46,66,54,73,59,34,50,51,52,50,62,58,73,80,109

InterPro domains:
  IPR024284 Protein of unknown function DUF3826 [PF12875] (44-228)